Protein AF-A0A969HN97-F1 (afdb_monomer)

Nearest PDB structures (foldseek):
  2j9q-assembly1_B  TM=5.300E-01  e=1.156E-01  Homo sapiens
  5nnp-assembly2_E  TM=4.229E-01  e=1.213E-01  Thermochaetoides thermophila DSM 1495
  4hny-assembly2_C  TM=4.423E-01  e=6.388E-01  Saccharomyces cerevisiae S288C
  7x9s-assembly1_A  TM=3.848E-01  e=4.321E-01  Listeria monocytogenes
  5nnp-assembly1_A  TM=3.649E-01  e=7.043E-01  Thermochaetoides thermophila DSM 1495

Radius of gyration: 30.73 Å; Cα contacts (8 Å, |Δi|>4): 220; chains: 1; bounding box: 64×43×88 Å

Mean predicted aligned error: 12.56 Å

Solvent-accessible surface area (backbone atoms only — not comparable to full-atom values): 16551 Å² total; per-residue (Å²): 137,82,79,58,85,54,84,92,46,102,52,46,50,36,91,61,80,87,73,82,65,61,77,91,47,45,68,58,53,51,54,51,52,45,36,73,73,64,82,40,84,84,50,76,67,56,57,54,52,46,56,55,47,34,73,76,42,71,87,46,60,65,53,52,48,54,50,23,52,50,25,49,77,70,69,38,50,72,59,19,50,53,42,45,53,50,37,40,72,77,36,65,83,40,64,68,39,40,52,53,51,25,52,50,30,50,73,73,69,38,56,65,65,15,40,74,65,48,56,65,91,50,57,70,55,72,73,41,68,93,48,68,68,43,42,50,69,56,56,49,54,51,47,57,50,31,26,52,51,24,40,78,68,68,40,50,68,61,19,48,56,45,48,54,56,47,51,66,50,39,80,73,79,48,94,46,62,66,61,51,55,50,48,54,51,50,45,54,53,50,52,51,51,52,52,50,52,52,51,54,49,51,61,71,67,51,78,85,72,86,82,80,75,81,86,81,88,69,83,71,92,72,80,85,86,61,92,51,76,68,62,56,50,61,80,73,37,68,90,70,64,53,70,70,60,51,53,54,53,71,68,45,58,67,72,64,44,52,52,36,54,50,49,52,55,50,50,53,53,31,48,53,53,53,58,66,76,77,111

pLDDT: mean 86.07, std 12.32, range [36.22, 97.62]

Foldseek 3Di:
DPQDDPVVAPFGEDQDDPDDDDPVCPVLLVVLVCVLAVVDDDDPVNLVVLVVVCVVCVVPLVSLVSNLSSCVVVVVNVVSVVSLVVCCVNPVPPLVSLLVVLVVCVVVVVLVVSCVSPVLVDGPCVRVVVDRYDYLVSVLSSLLSSLSSCLSVVVLVVSVVSLVSNVVSCVPDGPCVVSSVVSVVSSVVSNVVVVVVVVVVVVVPDDDDPDPQPDDDDADDDDDDAPDPLLCQCVVQVPNRDPVSVVVLVPDDPVSSVVRVSSVVVVVVNVVVVVVVVD

Sequence (279 aa):
MQNKDYPQFPYKVTTEAIDPYPTTIQAHIQKYHEALHYDQPIKPAMIRDLEDLIKKYPDLPTLKNHLQMIYKKTGQFDKANATLQEIVIQHPDYMFGKLEWAANLMNEGQMEESREVIDFTREMNEVFPEREIFHISEVVTFTLNTIRYYVLNHDFDRAEQYLDRLRLLAYTHFPTSQHIVQLEKMLVIERLKHNMEQLSKSIKEMRKVEATFKIFHGLGEEPPQFQHPEIEVLYKYAFDIPHEEWLAIQAIPHESLLNDLSTVLADSQRRFALYKTKL

Structure (mmCIF, N/CA/C/O backbone):
data_AF-A0A969HN97-F1
#
_entry.id   AF-A0A969HN97-F1
#
loop_
_atom_site.group_PDB
_atom_site.id
_atom_site.type_symbol
_atom_site.label_atom_id
_atom_site.label_alt_id
_atom_site.label_comp_id
_atom_site.label_asym_id
_atom_site.label_entity_id
_atom_site.label_seq_id
_atom_site.pdbx_PDB_ins_code
_atom_site.Cartn_x
_atom_site.Cartn_y
_atom_site.Cartn_z
_atom_site.occupancy
_atom_site.B_iso_or_equiv
_atom_site.auth_seq_id
_atom_site.auth_comp_id
_atom_site.auth_asym_id
_atom_site.auth_atom_id
_atom_site.pdbx_PDB_model_num
ATOM 1 N N . MET A 1 1 ? -30.020 8.998 6.099 1.00 37.25 1 MET A N 1
ATOM 2 C CA . MET A 1 1 ? -29.450 7.981 5.202 1.00 37.25 1 MET A CA 1
ATOM 3 C C . MET A 1 1 ? -29.264 8.588 3.823 1.00 37.25 1 MET A C 1
ATOM 5 O O . MET A 1 1 ? -30.215 8.660 3.056 1.00 37.25 1 MET A O 1
ATOM 9 N N . GLN A 1 2 ? -28.070 9.097 3.527 1.00 36.22 2 GLN A N 1
ATOM 10 C CA . GLN A 1 2 ? -27.660 9.327 2.140 1.00 36.22 2 GLN A CA 1
ATOM 11 C C . GLN A 1 2 ? -26.699 8.197 1.792 1.00 36.22 2 GLN A C 1
ATOM 13 O O . GLN A 1 2 ? -25.501 8.301 2.032 1.00 36.22 2 GLN A O 1
ATOM 18 N N . ASN A 1 3 ? -27.252 7.100 1.279 1.00 45.16 3 ASN A N 1
ATOM 19 C CA . ASN A 1 3 ? -26.466 6.114 0.554 1.00 45.16 3 ASN A CA 1
ATOM 20 C C . ASN A 1 3 ? -25.988 6.847 -0.703 1.00 45.16 3 ASN A C 1
ATOM 22 O O . ASN A 1 3 ? -26.804 7.189 -1.559 1.00 45.16 3 ASN A O 1
ATOM 26 N N . LYS A 1 4 ? -24.718 7.243 -0.751 1.00 56.72 4 LYS A N 1
ATOM 27 C CA . LYS A 1 4 ? -24.165 7.795 -1.984 1.00 56.72 4 LYS A CA 1
ATOM 28 C C . LYS A 1 4 ? -23.821 6.612 -2.863 1.00 56.72 4 LYS A C 1
ATOM 30 O O . LYS A 1 4 ? -23.018 5.774 -2.469 1.00 56.72 4 LYS A O 1
ATOM 35 N N . ASP A 1 5 ? -24.445 6.538 -4.027 1.00 66.81 5 ASP A N 1
ATOM 36 C CA . ASP A 1 5 ? -24.080 5.531 -5.008 1.00 66.81 5 ASP A CA 1
ATOM 37 C C . ASP A 1 5 ? -22.665 5.860 -5.497 1.00 66.81 5 ASP A C 1
ATOM 39 O O . ASP A 1 5 ? -22.426 6.922 -6.074 1.00 66.81 5 ASP A O 1
ATOM 43 N N . TYR A 1 6 ? -21.715 4.971 -5.211 1.00 77.75 6 TYR A N 1
ATOM 44 C CA . TYR A 1 6 ? -20.374 4.993 -5.784 1.00 77.75 6 TYR A CA 1
ATOM 45 C C . TYR A 1 6 ? -20.335 3.968 -6.932 1.00 77.75 6 TYR A C 1
ATOM 47 O O . TYR A 1 6 ? -19.837 2.857 -6.736 1.00 77.75 6 TYR A O 1
ATOM 55 N N . PRO A 1 7 ? -20.893 4.289 -8.121 1.00 78.31 7 PRO A N 1
ATOM 56 C CA . PRO A 1 7 ? -21.112 3.328 -9.210 1.00 78.31 7 PRO A CA 1
ATOM 57 C C . PRO A 1 7 ? -19.821 2.732 -9.781 1.00 78.31 7 PRO A C 1
ATOM 59 O O . PRO A 1 7 ? -19.866 1.750 -10.514 1.00 78.31 7 PRO A O 1
ATOM 62 N N . GLN A 1 8 ? -18.670 3.325 -9.467 1.00 81.12 8 GLN A N 1
ATOM 63 C CA . GLN A 1 8 ? -17.357 2.836 -9.868 1.00 81.12 8 GLN A CA 1
ATOM 64 C C . GLN A 1 8 ? -16.882 1.604 -9.078 1.00 81.12 8 GLN A C 1
ATOM 66 O O . GLN A 1 8 ? -15.841 1.048 -9.422 1.00 81.12 8 GLN A O 1
ATOM 71 N N . PHE A 1 9 ? -17.595 1.196 -8.020 1.00 86.31 9 PHE A N 1
ATOM 72 C CA . PHE A 1 9 ? -17.297 -0.023 -7.268 1.00 86.31 9 PHE A CA 1
ATOM 73 C C . PHE A 1 9 ? -18.389 -1.076 -7.481 1.00 86.31 9 PHE A C 1
ATOM 75 O O . PHE A 1 9 ? -19.573 -0.739 -7.460 1.00 86.31 9 PHE A O 1
ATOM 82 N N . PRO A 1 10 ? -18.025 -2.364 -7.612 1.00 89.06 10 PRO A N 1
ATOM 83 C CA . PRO A 1 10 ? -18.989 -3.458 -7.739 1.00 89.06 10 PRO A CA 1
ATOM 84 C C . PRO A 1 10 ? -19.674 -3.834 -6.406 1.00 89.06 10 PRO A C 1
ATOM 86 O O . PRO A 1 10 ? -20.345 -4.858 -6.321 1.00 89.06 10 PRO A O 1
ATOM 89 N N . TYR A 1 11 ? -19.506 -3.025 -5.357 1.00 90.38 11 TYR A N 1
ATOM 90 C CA . TYR A 1 11 ? -20.022 -3.235 -4.004 1.00 90.38 11 TYR A CA 1
ATOM 91 C C . TYR A 1 11 ? -20.534 -1.924 -3.405 1.00 90.38 11 TYR A C 1
ATOM 93 O O . TYR A 1 11 ? -20.195 -0.831 -3.862 1.00 90.38 11 TYR A O 1
ATOM 101 N N . LYS A 1 12 ? -21.355 -2.021 -2.354 1.00 90.94 12 LYS A N 1
ATOM 102 C CA . LYS A 1 12 ? -21.930 -0.842 -1.699 1.00 90.94 12 LYS A CA 1
ATOM 103 C C . LYS A 1 12 ? -20.885 -0.182 -0.805 1.00 90.94 12 LYS A C 1
ATOM 105 O O . LYS A 1 12 ? -20.173 -0.857 -0.060 1.00 90.94 12 LYS A O 1
ATOM 110 N N . VAL A 1 13 ? -20.840 1.145 -0.835 1.00 88.88 13 VAL A N 1
ATOM 111 C CA . VAL A 1 13 ? -19.927 1.940 -0.008 1.00 88.88 13 VAL A CA 1
ATOM 112 C C . VAL A 1 13 ? -20.732 2.895 0.863 1.00 88.88 13 VAL A C 1
ATOM 114 O O . VAL A 1 13 ? -21.616 3.590 0.370 1.00 88.88 13 VAL A O 1
ATOM 117 N N . THR A 1 14 ? -20.425 2.934 2.158 1.00 86.50 14 THR A N 1
ATOM 118 C CA . THR A 1 14 ? -21.095 3.801 3.136 1.00 86.50 14 THR A CA 1
ATOM 119 C C . THR A 1 14 ? -20.109 4.726 3.844 1.00 86.50 14 THR A C 1
ATOM 121 O O . THR A 1 14 ? -18.946 4.384 4.051 1.00 86.50 14 THR A O 1
ATOM 124 N N . THR A 1 15 ? -20.576 5.908 4.240 1.00 82.38 15 THR A N 1
ATOM 125 C CA . THR A 1 15 ? -19.862 6.809 5.162 1.00 82.38 15 THR A CA 1
ATOM 126 C C . THR A 1 15 ? -20.402 6.716 6.592 1.00 82.38 15 THR A C 1
ATOM 128 O O . THR A 1 15 ? -19.926 7.419 7.479 1.00 82.38 15 THR A O 1
ATOM 131 N N . GLU A 1 16 ? -21.449 5.917 6.810 1.00 82.25 16 GLU A N 1
ATOM 132 C CA . GLU A 1 16 ? -22.015 5.646 8.131 1.00 82.25 16 GLU A CA 1
ATOM 133 C C . GLU A 1 16 ? -21.232 4.502 8.795 1.00 82.25 16 GLU A C 1
ATOM 135 O O . GLU A 1 16 ? -20.756 3.587 8.122 1.00 82.25 16 GLU A O 1
ATOM 140 N N . ALA A 1 17 ? -21.088 4.548 10.121 1.00 76.88 17 ALA A N 1
ATOM 141 C CA . ALA A 1 17 ? -20.405 3.490 10.859 1.00 76.88 17 ALA A CA 1
ATOM 142 C C . ALA A 1 17 ? -21.124 2.1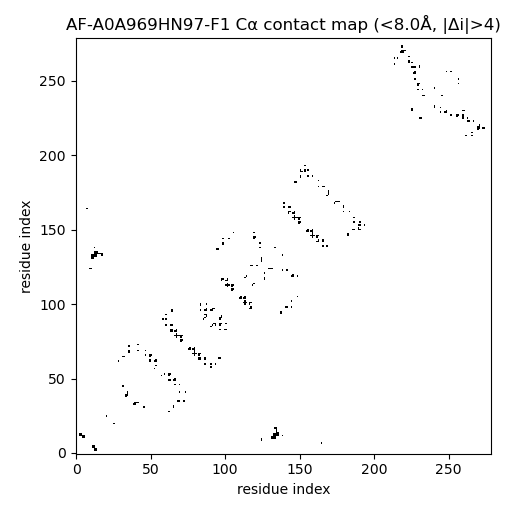44 10.657 1.00 76.88 17 ALA A C 1
ATOM 144 O O . ALA A 1 17 ? -22.325 2.048 10.902 1.00 76.88 17 ALA A O 1
ATOM 145 N N . ILE A 1 18 ? -20.381 1.124 10.218 1.00 75.06 18 ILE A N 1
ATOM 146 C CA . ILE A 1 18 ? -20.918 -0.225 9.980 1.00 75.06 18 ILE A CA 1
ATOM 147 C C . ILE A 1 18 ? -21.159 -0.949 11.309 1.00 75.06 18 ILE A C 1
ATOM 149 O O . ILE A 1 18 ? -22.226 -1.525 11.501 1.00 75.06 18 ILE A O 1
ATOM 153 N N . ASP A 1 19 ? -20.220 -0.827 12.252 1.00 71.19 19 ASP A N 1
ATOM 154 C CA . ASP A 1 19 ? -20.337 -1.407 13.588 1.00 71.19 19 ASP A CA 1
ATOM 155 C C . ASP A 1 19 ? -20.543 -0.302 14.637 1.00 71.19 19 ASP A C 1
ATOM 157 O O . ASP A 1 19 ? -19.642 0.518 14.865 1.00 71.19 19 ASP A O 1
ATOM 161 N N . PRO A 1 20 ? -21.715 -0.227 15.292 1.00 68.88 20 PRO A N 1
ATOM 162 C CA . PRO A 1 20 ? -21.944 0.755 16.337 1.00 68.88 20 PRO A CA 1
ATOM 163 C C . PRO A 1 20 ? -21.165 0.373 17.600 1.00 68.88 20 PRO A C 1
ATOM 165 O O . PRO A 1 20 ? -21.378 -0.677 18.206 1.00 68.88 20 PRO A O 1
ATOM 168 N N . TYR A 1 21 ? -20.277 1.262 18.039 1.00 76.56 21 TYR A N 1
ATOM 169 C CA . TYR A 1 21 ? -19.622 1.137 19.339 1.00 76.56 21 TYR A CA 1
ATOM 170 C C . TYR A 1 21 ? -20.639 1.208 20.484 1.00 76.56 21 TYR A C 1
ATOM 172 O O . TYR A 1 21 ? -21.672 1.876 20.349 1.00 76.56 21 TYR A O 1
ATOM 180 N N . PRO A 1 22 ? -20.319 0.639 21.664 1.00 83.19 22 PRO A N 1
ATOM 181 C CA . PRO A 1 22 ? -21.029 0.987 22.883 1.00 83.19 22 PRO A CA 1
ATOM 182 C C . PRO A 1 22 ? -21.119 2.510 23.018 1.00 83.19 22 PRO A C 1
ATOM 184 O O . PRO A 1 22 ? -20.111 3.214 22.921 1.00 83.19 22 PRO A O 1
ATOM 187 N N . THR A 1 23 ? -22.317 3.032 23.278 1.00 82.94 23 THR A N 1
ATOM 188 C CA . THR A 1 23 ? -22.560 4.484 23.374 1.00 82.94 23 THR A CA 1
ATOM 189 C C . THR A 1 23 ? -21.635 5.148 24.400 1.00 82.94 23 THR A C 1
ATOM 191 O O . THR A 1 23 ? -21.236 6.298 24.244 1.00 82.94 23 THR A O 1
ATOM 194 N N . THR A 1 24 ? -21.221 4.388 25.418 1.00 86.56 24 THR A N 1
ATOM 195 C CA . THR A 1 24 ? -20.285 4.804 26.468 1.00 86.56 24 THR A CA 1
ATOM 196 C C . THR A 1 24 ? -18.883 5.149 25.964 1.00 86.56 24 THR A C 1
ATOM 198 O O . THR A 1 24 ? -18.192 5.907 26.637 1.00 86.56 24 THR A O 1
ATOM 201 N N . ILE A 1 25 ? -18.452 4.630 24.808 1.00 89.12 25 ILE A N 1
ATOM 202 C CA . ILE A 1 25 ? -17.117 4.895 24.244 1.00 89.12 25 ILE A CA 1
ATOM 203 C C . ILE A 1 25 ? -17.154 5.715 22.952 1.00 89.12 25 ILE A C 1
ATOM 205 O O . ILE A 1 25 ? -16.103 6.098 22.448 1.00 89.12 25 ILE A O 1
ATOM 209 N N . GLN A 1 26 ? -18.335 6.038 22.424 1.00 86.12 26 GLN A N 1
ATOM 210 C CA . GLN A 1 26 ? -18.476 6.715 21.132 1.00 86.12 26 GLN A CA 1
ATOM 211 C C . GLN A 1 26 ? -17.752 8.072 21.087 1.00 86.12 26 GLN A C 1
ATOM 213 O O . GLN A 1 26 ? -17.060 8.376 20.118 1.00 86.12 26 GLN A O 1
ATOM 218 N N . ALA A 1 27 ? -17.829 8.853 22.171 1.00 88.06 27 ALA A N 1
ATOM 219 C CA . ALA A 1 27 ? -17.103 10.118 22.291 1.00 88.06 27 ALA A CA 1
ATOM 220 C C . ALA A 1 27 ? -15.573 9.929 22.326 1.00 88.06 27 ALA A C 1
ATOM 222 O O . ALA A 1 27 ? -14.837 10.752 21.780 1.00 88.06 27 ALA A O 1
ATOM 223 N N . HIS A 1 28 ? -15.086 8.837 22.930 1.00 89.75 28 HIS A N 1
ATOM 224 C CA . HIS A 1 28 ? -13.660 8.502 22.923 1.00 89.75 28 HIS A CA 1
ATOM 225 C C . HIS A 1 28 ? -13.191 8.155 21.507 1.00 89.75 28 HIS A C 1
ATOM 227 O O . HIS A 1 28 ? -12.189 8.702 21.053 1.00 89.75 28 HIS A O 1
ATOM 233 N N . ILE A 1 29 ? -13.949 7.324 20.782 1.00 88.44 29 ILE A N 1
ATOM 234 C CA . ILE A 1 29 ? -13.635 6.966 19.392 1.00 88.44 29 ILE A CA 1
ATOM 235 C C . ILE A 1 29 ? -13.572 8.209 18.504 1.00 88.44 29 ILE A C 1
ATOM 237 O O . ILE A 1 29 ? -12.590 8.392 17.786 1.00 88.44 29 ILE A O 1
ATOM 241 N N . GLN A 1 30 ? -14.569 9.092 18.601 1.00 85.19 30 GLN A N 1
ATOM 242 C CA . GLN A 1 30 ? -14.596 10.335 17.832 1.00 85.19 30 GLN A CA 1
ATOM 243 C C . GLN A 1 30 ? -13.349 11.189 18.100 1.00 85.19 30 GLN A C 1
ATOM 245 O O . GLN A 1 30 ? -12.680 11.630 17.168 1.00 85.19 30 GLN A O 1
ATOM 250 N N . LYS A 1 31 ? -12.971 11.346 19.372 1.00 89.25 31 LYS A N 1
ATOM 251 C CA . LYS A 1 31 ? -11.760 12.070 19.775 1.00 89.25 31 LYS A CA 1
ATOM 252 C C . LYS A 1 31 ? -10.481 11.458 19.186 1.00 89.25 31 LYS A C 1
ATOM 254 O O . LYS A 1 31 ? -9.576 12.195 18.796 1.00 89.25 31 LYS A O 1
ATOM 259 N N . TYR A 1 32 ? -10.360 10.129 19.140 1.00 90.06 32 TYR A N 1
ATOM 260 C CA . TYR A 1 32 ? -9.187 9.475 18.545 1.00 90.06 32 TYR A CA 1
ATOM 261 C C . TYR A 1 32 ? -9.154 9.644 17.029 1.00 90.06 32 TYR A C 1
ATOM 263 O O . TYR A 1 32 ? -8.097 9.948 16.478 1.00 90.06 32 TYR A O 1
ATOM 271 N N . HIS A 1 33 ? -10.306 9.504 16.374 1.00 84.00 33 HIS A N 1
ATOM 272 C CA . HIS A 1 33 ? -10.450 9.740 14.944 1.00 84.00 33 HIS A CA 1
ATOM 273 C C . HIS A 1 33 ? -10.020 11.166 14.580 1.00 84.00 33 HIS A C 1
ATOM 275 O O . HIS A 1 33 ? -9.175 11.365 13.706 1.00 84.00 33 HIS A O 1
ATOM 281 N N . GLU A 1 34 ? -10.505 12.163 15.320 1.00 84.56 34 GLU A N 1
ATOM 282 C CA . GLU A 1 34 ? -10.137 13.558 15.093 1.00 84.56 34 GLU A CA 1
ATOM 283 C C . GLU A 1 34 ? -8.634 13.798 15.247 1.00 84.56 34 GLU A C 1
ATOM 285 O O . GLU A 1 34 ? -8.018 14.487 14.431 1.00 84.56 34 GLU A O 1
ATOM 290 N N . ALA A 1 35 ? -8.013 13.186 16.254 1.00 87.00 35 ALA A N 1
ATOM 291 C CA . ALA A 1 35 ? -6.580 13.326 16.466 1.00 87.00 35 ALA A CA 1
ATOM 292 C C . ALA A 1 35 ? -5.726 12.673 15.375 1.00 87.00 35 ALA A C 1
ATOM 294 O O . ALA A 1 35 ? -4.646 13.169 15.035 1.00 87.00 35 ALA A O 1
ATOM 295 N N . LEU A 1 36 ? -6.204 11.575 14.797 1.00 84.94 36 LEU A N 1
ATOM 296 C CA . LEU A 1 36 ? -5.523 10.908 13.697 1.00 84.94 36 LEU A CA 1
ATOM 297 C C . LEU A 1 36 ? -5.640 11.710 12.395 1.00 84.94 36 LEU A C 1
ATOM 299 O O . LEU A 1 36 ? -4.624 11.862 11.712 1.00 84.94 36 LEU A O 1
ATOM 303 N N . HIS A 1 37 ? -6.805 12.300 12.109 1.00 77.19 37 HIS A N 1
ATOM 304 C CA . HIS A 1 37 ? -7.112 12.875 10.793 1.00 77.19 37 HIS A CA 1
ATOM 305 C C . HIS A 1 37 ? -7.055 14.411 10.685 1.00 77.19 37 HIS A C 1
ATOM 307 O O . HIS A 1 37 ? -6.864 14.907 9.579 1.00 77.19 37 HIS A O 1
ATOM 313 N N . TYR A 1 38 ? -7.151 15.176 11.781 1.00 77.69 38 TYR A N 1
ATOM 314 C CA . TYR A 1 38 ? -7.215 16.655 11.742 1.00 77.69 38 TYR A CA 1
ATOM 315 C C . TYR A 1 38 ? -6.005 17.362 12.364 1.00 77.69 38 TYR A C 1
ATOM 317 O O . TYR A 1 38 ? -6.152 18.404 13.004 1.00 77.69 38 TYR A O 1
ATOM 325 N N . ASP A 1 39 ? -4.816 16.773 12.203 1.00 73.25 39 ASP A N 1
ATOM 326 C CA . ASP A 1 39 ? -3.524 17.292 12.692 1.00 73.25 39 ASP A CA 1
ATOM 327 C C . ASP A 1 39 ? -3.546 17.817 14.142 1.00 73.25 39 ASP A C 1
ATOM 329 O O . ASP A 1 39 ? -2.848 18.758 14.517 1.00 73.25 39 ASP A O 1
ATOM 333 N N . GLN A 1 40 ? -4.382 17.211 14.991 1.00 81.31 40 GLN A N 1
ATOM 334 C CA . GLN A 1 40 ? -4.408 17.569 16.402 1.00 81.31 40 GLN A CA 1
ATOM 335 C C . GLN A 1 40 ? -3.206 16.942 17.113 1.00 81.31 40 GLN A C 1
ATOM 337 O O . GLN A 1 40 ? -2.818 15.806 16.807 1.00 81.31 40 GLN A O 1
ATOM 342 N N . PRO A 1 41 ? -2.644 17.629 18.120 1.00 85.25 41 PRO A N 1
ATOM 343 C CA . PRO A 1 41 ? -1.557 17.078 18.906 1.00 85.25 41 PRO A CA 1
ATOM 344 C C . PRO A 1 41 ? -2.026 15.834 19.666 1.00 85.25 41 PRO A C 1
ATOM 346 O O . PRO A 1 41 ? -2.971 15.882 20.460 1.00 85.25 41 PRO A O 1
ATOM 349 N N . ILE A 1 42 ? -1.317 14.722 19.469 1.00 90.00 42 ILE A N 1
ATOM 350 C CA . ILE A 1 42 ? -1.526 13.508 20.254 1.00 90.00 42 ILE A CA 1
ATOM 351 C C . ILE A 1 42 ? -1.006 13.754 21.669 1.00 90.00 42 ILE A C 1
ATOM 353 O O . ILE A 1 42 ? 0.180 13.998 21.892 1.00 90.00 42 ILE A O 1
ATOM 357 N N . LYS A 1 43 ? -1.906 13.662 22.649 1.00 88.81 43 LYS A N 1
ATOM 358 C CA . LYS A 1 43 ? -1.571 13.840 24.066 1.00 88.81 43 LYS A CA 1
ATOM 359 C C . LYS A 1 43 ? -1.222 12.488 24.698 1.00 88.81 43 LYS A C 1
ATOM 361 O O . LYS A 1 43 ? -1.956 11.530 24.465 1.00 88.81 43 LYS A O 1
ATOM 366 N N . PRO A 1 44 ? -0.222 12.397 25.596 1.00 89.62 44 PRO A N 1
ATOM 367 C CA . PRO A 1 44 ? 0.089 11.151 26.311 1.00 89.62 44 PRO A CA 1
ATOM 368 C C . PRO A 1 44 ? -1.108 10.545 27.059 1.00 89.62 44 PRO A C 1
ATOM 370 O O . PRO A 1 44 ? -1.230 9.329 27.168 1.00 89.62 44 PRO A O 1
ATOM 373 N N . ALA A 1 45 ? -2.031 11.387 27.535 1.00 91.56 45 ALA A N 1
ATOM 374 C CA . ALA A 1 45 ? -3.267 10.942 28.173 1.00 91.56 45 ALA A CA 1
ATOM 375 C C . ALA A 1 45 ? -4.178 10.127 27.236 1.00 91.56 45 ALA A C 1
ATOM 377 O O . ALA A 1 45 ? -4.920 9.286 27.720 1.00 91.56 45 ALA A O 1
ATOM 378 N N . MET A 1 46 ? -4.122 10.344 25.916 1.00 93.00 46 MET A N 1
ATOM 379 C CA . MET A 1 46 ? -4.905 9.560 24.951 1.00 93.00 46 MET A CA 1
ATOM 380 C C . MET A 1 46 ? -4.409 8.123 24.829 1.00 93.00 46 MET A C 1
ATOM 382 O O . MET A 1 46 ? -5.221 7.223 24.674 1.00 93.00 46 MET A O 1
ATOM 386 N N . ILE A 1 47 ? -3.092 7.916 24.916 1.00 93.81 47 ILE A N 1
ATOM 387 C CA . ILE A 1 47 ? -2.498 6.576 24.893 1.00 93.81 47 ILE A CA 1
ATOM 388 C C . ILE A 1 47 ? -2.982 5.789 26.116 1.00 93.81 47 ILE A C 1
ATOM 390 O O . ILE A 1 47 ? -3.501 4.693 25.959 1.00 93.81 47 ILE A O 1
ATOM 394 N N . ARG A 1 48 ? -2.913 6.394 27.312 1.00 94.12 48 ARG A N 1
ATOM 395 C CA . ARG A 1 48 ? -3.400 5.771 28.558 1.00 94.12 48 ARG A CA 1
ATOM 396 C C . ARG A 1 48 ? -4.897 5.450 28.503 1.00 94.12 48 ARG A C 1
ATOM 398 O O . ARG A 1 48 ? -5.309 4.365 28.884 1.00 94.12 48 ARG A O 1
ATOM 405 N N . ASP A 1 49 ? -5.692 6.390 27.997 1.00 95.06 49 ASP A N 1
ATOM 406 C CA . ASP A 1 49 ? -7.140 6.236 27.815 1.00 95.06 49 ASP A CA 1
ATOM 407 C C . ASP A 1 49 ? -7.469 5.065 26.866 1.00 95.06 49 ASP A C 1
ATOM 409 O O . ASP A 1 49 ? -8.304 4.223 27.189 1.00 95.06 49 ASP A O 1
ATOM 413 N N . LEU A 1 50 ? -6.749 4.936 25.744 1.00 95.19 50 LEU A N 1
ATOM 414 C CA . LEU A 1 50 ? -6.869 3.785 24.840 1.00 95.19 50 LEU A CA 1
ATOM 415 C C . LEU A 1 50 ? -6.447 2.470 25.496 1.00 95.19 50 LEU A C 1
ATOM 417 O O . LEU A 1 50 ? -7.157 1.479 25.361 1.00 95.19 50 LEU A O 1
ATOM 421 N N . GLU A 1 51 ? -5.321 2.449 26.209 1.00 95.44 51 GLU A N 1
ATOM 422 C CA . GLU A 1 51 ? -4.840 1.262 26.926 1.00 95.44 51 GLU A CA 1
ATOM 423 C C . GLU A 1 51 ? -5.873 0.772 27.957 1.00 95.44 51 GLU A C 1
ATOM 425 O O . GLU A 1 51 ? -6.121 -0.430 28.066 1.00 95.44 51 GLU A O 1
ATOM 430 N N . ASP A 1 52 ? -6.526 1.682 28.682 1.00 96.19 52 ASP A N 1
ATOM 431 C CA . ASP A 1 52 ? -7.572 1.334 29.647 1.00 96.19 52 ASP A CA 1
ATOM 432 C C . ASP A 1 52 ? -8.867 0.866 28.967 1.00 96.19 52 ASP A C 1
ATOM 434 O O . ASP A 1 52 ? -9.494 -0.098 29.422 1.00 96.19 52 ASP A O 1
ATOM 438 N N . LEU A 1 53 ? -9.248 1.475 27.839 1.00 95.62 53 LEU A N 1
ATOM 439 C CA . LEU A 1 53 ? -10.378 1.002 27.039 1.00 95.62 53 LEU A CA 1
ATOM 440 C C . LEU A 1 53 ? -10.121 -0.380 26.431 1.00 95.62 53 LEU A C 1
ATOM 442 O O . LEU A 1 53 ? -11.034 -1.198 26.430 1.00 95.62 53 LEU A O 1
ATOM 446 N N . ILE A 1 54 ? -8.904 -0.676 25.968 1.00 95.62 54 ILE A N 1
ATOM 447 C CA . ILE A 1 54 ? -8.537 -1.997 25.431 1.00 95.62 54 ILE A CA 1
ATOM 448 C C . ILE A 1 54 ? -8.649 -3.072 26.515 1.00 95.62 54 ILE A C 1
ATOM 450 O O . ILE A 1 54 ? -9.156 -4.154 26.239 1.00 95.62 54 ILE A O 1
ATOM 454 N N . LYS A 1 55 ? -8.257 -2.780 27.763 1.00 96.06 55 LYS A N 1
ATOM 455 C CA . LYS A 1 55 ? -8.465 -3.717 28.885 1.00 96.06 55 LYS A CA 1
ATOM 456 C C . LYS A 1 55 ? -9.948 -3.993 29.137 1.00 96.06 55 LYS A C 1
ATOM 458 O O . LYS A 1 55 ? -10.307 -5.105 29.508 1.00 96.06 55 LYS A O 1
ATOM 463 N N . LYS A 1 56 ? -10.804 -2.980 28.971 1.00 95.62 56 LYS A N 1
ATOM 464 C CA . LYS A 1 56 ? -12.252 -3.089 29.202 1.00 95.62 56 LYS A CA 1
ATOM 465 C C . LYS A 1 56 ? -13.001 -3.732 28.030 1.00 95.62 56 LYS A C 1
ATOM 467 O O . LYS A 1 56 ? -14.015 -4.386 28.252 1.00 95.62 56 LYS A O 1
ATOM 472 N N . TYR A 1 57 ? -12.513 -3.537 26.810 1.00 93.56 57 TYR A N 1
ATOM 473 C CA . TYR A 1 57 ? -13.118 -4.012 25.568 1.00 93.56 57 TYR A CA 1
ATOM 474 C C . TYR A 1 57 ? -12.058 -4.683 24.669 1.00 93.56 57 TYR A C 1
ATOM 476 O O . TYR A 1 57 ? -11.755 -4.174 23.585 1.00 93.56 57 TYR A O 1
ATOM 484 N N . PRO A 1 58 ? -11.467 -5.815 25.100 1.00 92.94 58 PRO A N 1
ATOM 485 C CA . PRO A 1 58 ? -10.353 -6.459 24.389 1.00 92.94 58 PRO A CA 1
ATOM 486 C C . PRO A 1 58 ? -10.740 -6.984 22.999 1.00 92.94 58 PRO A C 1
ATOM 488 O O . PRO A 1 58 ? -9.883 -7.076 22.107 1.00 92.94 58 PRO A O 1
ATOM 491 N N . ASP A 1 59 ? -12.033 -7.261 22.819 1.00 91.44 59 ASP A N 1
ATOM 492 C CA . ASP A 1 59 ? -12.621 -7.813 21.601 1.00 91.44 59 ASP A CA 1
ATOM 493 C C . ASP A 1 59 ? -12.929 -6.748 20.537 1.00 91.44 59 ASP A C 1
ATOM 495 O O . ASP A 1 59 ? -13.383 -7.082 19.450 1.00 91.44 59 ASP A O 1
ATOM 499 N N . LEU A 1 60 ? -12.680 -5.462 20.821 1.00 91.62 60 LEU A N 1
ATOM 500 C CA . LEU A 1 60 ? -12.835 -4.381 19.847 1.00 91.62 60 LEU A CA 1
ATOM 501 C C . LEU A 1 60 ? -11.492 -4.096 19.149 1.00 91.62 60 LEU A C 1
ATOM 503 O O . LEU A 1 60 ? -10.699 -3.292 19.659 1.00 91.62 60 LEU A O 1
ATOM 507 N N . PRO A 1 61 ? -11.213 -4.692 17.969 1.00 92.69 61 PRO A N 1
ATOM 508 C CA . PRO A 1 61 ? -9.947 -4.490 17.263 1.00 92.69 61 PRO A CA 1
ATOM 509 C C . PRO A 1 61 ? -9.694 -3.026 16.911 1.00 92.69 61 PRO A C 1
ATOM 511 O O . PRO A 1 61 ? -8.543 -2.587 16.885 1.00 92.69 61 PRO A O 1
ATOM 514 N N . THR A 1 62 ? -10.748 -2.233 16.703 1.00 90.94 62 THR A N 1
ATOM 515 C CA . THR A 1 62 ? -10.599 -0.827 16.337 1.00 90.94 62 THR A CA 1
ATOM 516 C C . THR A 1 62 ? -9.894 -0.017 17.420 1.00 90.94 62 THR A C 1
ATOM 518 O O . THR A 1 62 ? -9.150 0.897 17.083 1.00 90.94 62 THR A O 1
ATOM 521 N N . LEU A 1 63 ? -10.045 -0.344 18.710 1.00 94.19 63 LEU A N 1
ATOM 522 C CA . LEU A 1 63 ? -9.302 0.343 19.776 1.00 94.19 63 LEU A CA 1
ATOM 523 C C . LEU A 1 63 ? -7.792 0.094 19.654 1.00 94.19 63 LEU A C 1
ATOM 525 O O . LEU A 1 63 ? -7.003 1.039 19.703 1.00 94.19 63 LEU A O 1
ATOM 529 N N . LYS A 1 64 ? -7.395 -1.161 19.411 1.00 95.62 64 LYS A N 1
ATOM 530 C CA . LYS A 1 64 ? -5.992 -1.529 19.162 1.00 95.62 64 LYS A CA 1
ATOM 531 C C . LYS A 1 64 ? -5.467 -0.865 17.890 1.00 95.62 64 LYS A C 1
ATOM 533 O O . LYS A 1 64 ? -4.352 -0.359 17.886 1.00 95.62 64 LYS A O 1
ATOM 538 N N . ASN A 1 65 ? -6.290 -0.781 16.845 1.00 94.44 65 ASN A N 1
ATOM 539 C CA . ASN A 1 65 ? -5.949 -0.076 15.610 1.00 94.44 65 ASN A CA 1
ATOM 540 C C . ASN A 1 65 ? -5.683 1.420 15.847 1.00 94.44 65 ASN A C 1
ATOM 542 O O . ASN A 1 65 ? -4.668 1.943 15.401 1.00 94.44 65 ASN A O 1
ATOM 546 N N . HIS A 1 66 ? -6.541 2.112 16.607 1.00 94.12 66 HIS A N 1
ATOM 547 C CA . HIS A 1 66 ? -6.303 3.516 16.964 1.00 94.12 66 HIS A CA 1
ATOM 548 C C . HIS A 1 66 ? -5.006 3.682 17.767 1.00 94.12 66 HIS A C 1
ATOM 550 O O . HIS A 1 66 ? -4.245 4.615 17.507 1.00 94.12 66 HIS A O 1
ATOM 556 N N . LEU A 1 67 ? -4.729 2.772 18.709 1.00 96.44 67 LEU A N 1
ATOM 557 C CA . LEU A 1 67 ? -3.487 2.780 19.484 1.00 96.44 67 LEU A CA 1
ATOM 558 C C . LEU A 1 67 ? -2.256 2.590 18.583 1.00 96.44 67 LEU A C 1
ATOM 560 O O . LEU A 1 67 ? -1.310 3.373 18.670 1.00 96.44 67 LEU A O 1
ATOM 564 N N . GLN A 1 68 ? -2.302 1.619 17.670 1.00 96.62 68 GLN A N 1
ATOM 565 C CA . GLN A 1 68 ? -1.253 1.365 16.683 1.00 96.62 68 GLN A CA 1
ATOM 566 C C . GLN A 1 68 ? -0.988 2.596 15.803 1.00 96.62 68 GLN A C 1
ATOM 568 O O . GLN A 1 68 ? 0.163 3.018 15.658 1.00 96.62 68 GLN A O 1
ATOM 573 N N . MET A 1 69 ? -2.040 3.236 15.284 1.00 92.81 69 MET A N 1
ATOM 574 C CA . MET A 1 69 ? -1.914 4.437 14.453 1.00 92.81 69 MET A CA 1
ATOM 575 C C . MET A 1 69 ? -1.341 5.624 15.238 1.00 92.81 69 MET A C 1
ATOM 577 O O . MET A 1 69 ? -0.514 6.376 14.718 1.00 92.81 69 MET A O 1
ATOM 581 N N . ILE A 1 70 ? -1.736 5.784 16.503 1.00 94.19 70 ILE A N 1
ATOM 582 C CA . ILE A 1 70 ? -1.183 6.805 17.398 1.00 94.19 70 ILE A CA 1
ATOM 583 C C . ILE A 1 70 ? 0.305 6.557 17.662 1.00 94.19 70 ILE A C 1
ATOM 585 O O . ILE A 1 70 ? 1.099 7.503 17.613 1.00 94.19 70 ILE A O 1
ATOM 589 N N . TYR A 1 71 ? 0.715 5.308 17.895 1.00 95.38 71 TYR A N 1
ATOM 590 C CA . TYR A 1 71 ? 2.129 4.969 18.028 1.00 95.38 71 TYR A CA 1
ATOM 591 C C . TYR A 1 71 ? 2.911 5.297 16.750 1.00 95.38 71 TYR A C 1
ATOM 593 O O . TYR A 1 71 ? 3.944 5.958 16.851 1.00 95.38 71 TYR A O 1
ATOM 601 N N . LYS A 1 72 ? 2.390 4.977 15.554 1.00 92.00 72 LYS A N 1
ATOM 602 C CA . LYS A 1 72 ? 3.011 5.379 14.272 1.00 92.00 72 LYS A CA 1
ATOM 603 C C . LYS A 1 72 ? 3.160 6.898 14.162 1.00 92.00 72 LYS A C 1
ATOM 605 O O . LYS A 1 72 ? 4.255 7.390 13.903 1.00 92.00 72 LYS A O 1
ATOM 610 N N . LYS A 1 73 ? 2.086 7.656 14.412 1.00 89.81 73 LYS A N 1
ATOM 611 C CA . LYS A 1 73 ? 2.078 9.127 14.292 1.00 89.81 73 LYS A CA 1
ATOM 612 C C . LYS A 1 73 ? 2.990 9.821 15.314 1.00 89.81 73 LYS A C 1
ATOM 614 O O . LYS A 1 73 ? 3.440 10.935 15.074 1.00 89.81 73 LYS A O 1
ATOM 619 N N . THR A 1 74 ? 3.296 9.157 16.429 1.00 91.81 74 THR A N 1
ATOM 620 C CA . THR A 1 74 ? 4.237 9.640 17.456 1.00 91.81 74 THR A CA 1
ATOM 621 C C . THR A 1 74 ? 5.644 9.041 17.341 1.00 91.81 74 THR A C 1
ATOM 623 O O . THR A 1 74 ? 6.463 9.255 18.232 1.00 91.81 74 THR A O 1
ATOM 626 N N . GLY A 1 75 ? 5.944 8.301 16.266 1.00 92.62 75 GLY A N 1
ATOM 627 C CA . GLY A 1 75 ? 7.269 7.725 16.006 1.00 92.62 75 GLY A CA 1
ATOM 628 C C . GLY A 1 75 ? 7.637 6.516 16.874 1.00 92.62 75 GLY A C 1
ATOM 629 O O . GLY A 1 75 ? 8.786 6.086 16.874 1.00 92.62 75 GLY A O 1
ATOM 630 N N . GLN A 1 76 ? 6.686 5.942 17.612 1.00 95.75 76 GLN A N 1
ATOM 631 C CA . GLN A 1 76 ? 6.882 4.760 18.457 1.00 95.75 76 GLN A CA 1
ATOM 632 C C . GLN A 1 76 ? 6.696 3.469 17.639 1.00 95.75 76 GLN A C 1
ATOM 634 O O . GLN A 1 76 ? 5.802 2.669 17.920 1.00 95.75 76 GLN A O 1
ATOM 639 N N . PHE A 1 77 ? 7.513 3.278 16.601 1.00 94.88 77 PHE A N 1
ATOM 640 C CA . PHE A 1 77 ? 7.325 2.206 15.613 1.00 94.88 77 PHE A CA 1
ATOM 641 C C . PHE A 1 77 ? 7.381 0.791 16.206 1.00 94.88 77 PHE A C 1
ATOM 643 O O . PHE A 1 77 ? 6.547 -0.034 15.844 1.00 94.88 77 PHE A O 1
ATOM 650 N N . ASP A 1 78 ? 8.262 0.529 17.175 1.00 96.50 78 ASP A N 1
ATOM 651 C CA . ASP A 1 78 ? 8.345 -0.788 17.830 1.00 96.50 78 ASP A CA 1
ATOM 652 C C . ASP A 1 78 ? 7.029 -1.164 18.519 1.00 96.50 78 ASP A C 1
ATOM 654 O O . ASP A 1 78 ? 6.530 -2.280 18.378 1.00 96.50 78 ASP A O 1
ATOM 658 N N . LYS A 1 79 ? 6.415 -0.199 19.217 1.00 97.06 79 LYS A N 1
ATOM 659 C CA . LYS A 1 79 ? 5.113 -0.404 19.861 1.00 97.06 79 LYS A CA 1
ATOM 660 C C . LYS A 1 79 ? 4.006 -0.577 18.835 1.00 97.06 79 LYS A C 1
ATOM 662 O O . LYS A 1 79 ? 3.162 -1.445 19.008 1.00 97.06 79 LYS A O 1
ATOM 667 N N . ALA A 1 80 ? 4.019 0.216 17.764 1.00 96.88 80 ALA A N 1
ATOM 668 C CA . ALA A 1 80 ? 3.052 0.066 16.684 1.00 96.88 80 ALA A CA 1
ATOM 669 C C . ALA A 1 80 ? 3.110 -1.337 16.058 1.00 96.88 80 ALA A C 1
ATOM 671 O O . ALA A 1 80 ? 2.064 -1.942 15.831 1.00 96.88 80 ALA A O 1
ATOM 672 N N . ASN A 1 81 ? 4.313 -1.866 15.826 1.00 95.88 81 ASN A N 1
ATOM 673 C CA . ASN A 1 81 ? 4.508 -3.205 15.279 1.00 95.88 81 ASN A CA 1
ATOM 674 C C . ASN A 1 81 ? 4.055 -4.294 16.257 1.00 95.88 81 ASN A C 1
ATOM 676 O O . ASN A 1 81 ? 3.340 -5.204 15.846 1.00 95.88 81 ASN A O 1
ATOM 680 N N . ALA A 1 82 ? 4.382 -4.172 17.547 1.00 96.88 82 ALA A N 1
ATOM 681 C CA . ALA A 1 82 ? 3.888 -5.096 18.568 1.00 96.88 82 ALA A CA 1
ATOM 682 C C . ALA A 1 82 ? 2.349 -5.093 18.642 1.00 96.88 82 ALA A C 1
ATOM 684 O O . ALA A 1 82 ? 1.720 -6.148 18.627 1.00 96.88 82 ALA A O 1
ATOM 685 N N . THR A 1 83 ? 1.721 -3.912 18.626 1.00 97.62 83 THR A N 1
ATOM 686 C CA . THR A 1 83 ? 0.255 -3.800 18.602 1.00 97.62 83 THR A CA 1
ATOM 687 C C . THR A 1 83 ? -0.343 -4.392 17.323 1.00 97.62 83 THR A C 1
ATOM 689 O O . THR A 1 83 ? -1.382 -5.041 17.388 1.00 97.62 83 THR A O 1
ATOM 692 N N . LEU A 1 84 ? 0.296 -4.218 16.161 1.00 97.38 84 LEU A N 1
ATOM 693 C CA . LEU A 1 84 ? -0.158 -4.846 14.917 1.00 97.38 84 LEU A CA 1
ATOM 694 C C . LEU A 1 84 ? -0.100 -6.377 15.000 1.00 97.38 84 LEU A C 1
ATOM 696 O O . LEU A 1 84 ? -1.060 -7.036 14.610 1.00 97.38 84 LEU A O 1
ATOM 700 N N . GLN A 1 85 ? 0.978 -6.940 15.548 1.00 96.44 85 GLN A N 1
ATOM 701 C CA . GLN A 1 85 ? 1.087 -8.384 15.768 1.00 96.44 85 GLN A CA 1
ATOM 702 C C . GLN A 1 85 ? -0.037 -8.893 16.679 1.00 96.44 85 GLN A C 1
ATOM 704 O O . GLN A 1 85 ? -0.682 -9.890 16.363 1.00 96.44 85 GLN A O 1
ATOM 709 N N . GLU A 1 86 ? -0.342 -8.177 17.764 1.00 96.69 86 GLU A N 1
ATOM 710 C CA . GLU A 1 86 ? -1.479 -8.510 18.628 1.00 96.69 86 GLU A CA 1
ATOM 711 C C . GLU A 1 86 ? -2.821 -8.455 17.887 1.00 96.69 86 GLU A C 1
ATOM 713 O O . GLU A 1 86 ? -3.665 -9.325 18.100 1.00 96.69 86 GLU A O 1
ATOM 718 N N . ILE A 1 87 ? -3.028 -7.457 17.019 1.00 96.88 87 ILE A N 1
ATOM 719 C CA . ILE A 1 87 ? -4.238 -7.348 16.193 1.00 96.88 87 ILE A CA 1
ATOM 720 C C . ILE A 1 87 ? -4.359 -8.563 15.276 1.00 96.88 87 ILE A C 1
ATOM 722 O O . ILE A 1 87 ? -5.402 -9.199 15.277 1.00 96.88 87 ILE A O 1
ATOM 726 N N . VAL A 1 88 ? -3.310 -8.914 14.532 1.00 95.81 88 VAL A N 1
ATOM 727 C CA . VAL A 1 88 ? -3.354 -10.030 13.571 1.00 95.81 88 VAL A CA 1
ATOM 728 C C . VAL A 1 88 ? -3.571 -11.373 14.275 1.00 95.81 88 VAL A C 1
ATOM 730 O O . VAL A 1 88 ? -4.304 -12.215 13.768 1.00 95.81 88 VAL A O 1
ATOM 733 N N . ILE A 1 89 ? -2.982 -11.568 15.460 1.00 95.38 89 ILE A N 1
ATOM 734 C CA . ILE A 1 89 ? -3.134 -12.808 16.238 1.00 95.38 89 ILE A CA 1
ATOM 735 C C . ILE A 1 89 ? -4.536 -12.923 16.844 1.00 95.38 89 ILE A C 1
ATOM 737 O O . ILE A 1 89 ? -5.144 -13.989 16.800 1.00 95.38 89 ILE A O 1
ATOM 741 N N . GLN A 1 90 ? -5.035 -11.852 17.464 1.00 95.94 90 GLN A N 1
ATOM 742 C CA . GLN A 1 90 ? -6.277 -11.908 18.244 1.00 95.94 90 GLN A CA 1
ATOM 743 C C . GLN A 1 90 ? -7.519 -11.641 17.392 1.00 95.94 90 GLN A C 1
ATOM 745 O O . GLN A 1 90 ? -8.608 -12.079 17.746 1.00 95.94 90 GLN A O 1
ATOM 750 N N . HIS A 1 91 ? -7.349 -10.925 16.281 1.00 94.06 91 HIS A N 1
ATOM 751 C CA . HIS A 1 91 ? -8.409 -10.467 15.388 1.00 94.06 91 HIS A CA 1
ATOM 752 C C . HIS A 1 91 ? -8.047 -10.776 13.931 1.00 94.06 91 HIS A C 1
ATOM 754 O O . HIS A 1 91 ? -7.923 -9.850 13.124 1.00 94.06 91 HIS A O 1
ATOM 760 N N . PRO A 1 92 ? -7.859 -12.061 13.573 1.00 92.19 92 PRO A N 1
ATOM 761 C CA . PRO A 1 92 ? -7.328 -12.446 12.270 1.00 92.19 92 PRO A CA 1
ATOM 762 C C . PRO A 1 92 ? -8.190 -11.955 11.108 1.00 92.19 92 PRO A C 1
ATOM 764 O O . PRO A 1 92 ? -7.635 -11.657 10.062 1.00 92.19 92 PRO A O 1
ATOM 767 N N . ASP A 1 93 ? -9.504 -11.792 11.290 1.00 89.31 93 ASP A N 1
ATOM 768 C CA . ASP A 1 93 ? -10.434 -11.317 10.253 1.00 89.31 93 ASP A CA 1
ATOM 769 C C . ASP A 1 93 ? -10.615 -9.796 10.212 1.00 89.31 93 ASP A C 1
ATOM 771 O O . ASP A 1 93 ? -11.303 -9.267 9.337 1.00 89.31 93 ASP A O 1
ATOM 775 N N . TYR A 1 94 ? -9.967 -9.058 11.115 1.00 91.62 94 TYR A N 1
ATOM 776 C CA . TYR A 1 94 ? -10.061 -7.606 11.123 1.00 91.62 94 TYR A CA 1
ATOM 777 C C . TYR A 1 94 ? -9.309 -6.998 9.936 1.00 91.62 94 TYR A C 1
ATOM 779 O O . TYR A 1 94 ? -8.077 -7.012 9.854 1.00 91.62 94 TYR A O 1
ATOM 787 N N . MET A 1 95 ? -10.076 -6.406 9.024 1.00 91.62 95 MET A N 1
ATOM 788 C CA . MET A 1 95 ? -9.608 -5.980 7.708 1.00 91.62 95 MET A CA 1
ATOM 789 C C . MET A 1 95 ? -8.420 -5.005 7.749 1.00 91.62 95 MET A C 1
ATOM 791 O O . MET A 1 95 ? -7.455 -5.181 7.009 1.00 91.62 95 MET A O 1
ATOM 795 N N . PHE A 1 96 ? -8.446 -3.999 8.632 1.00 92.56 96 PHE A N 1
ATOM 796 C CA . PHE A 1 96 ? -7.323 -3.060 8.763 1.00 92.56 96 PHE A CA 1
ATOM 797 C C . PHE A 1 9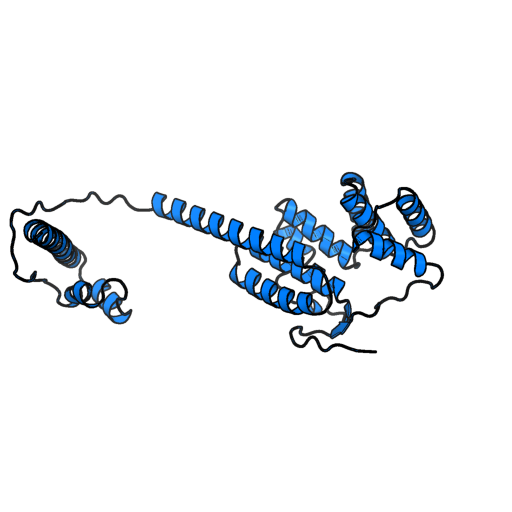6 ? -6.057 -3.735 9.304 1.00 92.56 96 PHE A C 1
ATOM 799 O O . PHE A 1 96 ? -4.960 -3.354 8.907 1.00 92.56 96 PHE A O 1
ATOM 806 N N . GLY A 1 97 ? -6.199 -4.760 10.151 1.00 94.88 97 GLY A N 1
ATOM 807 C CA . GLY A 1 97 ? -5.077 -5.576 10.615 1.00 94.88 97 GLY A CA 1
ATOM 808 C C . GLY A 1 97 ? -4.410 -6.322 9.462 1.00 94.88 97 GLY A C 1
ATOM 809 O O . GLY A 1 97 ? -3.198 -6.212 9.289 1.00 94.88 97 GLY A O 1
ATOM 810 N N . LYS A 1 98 ? -5.205 -7.002 8.619 1.00 94.81 98 LYS A N 1
ATOM 811 C CA . LYS A 1 98 ? -4.702 -7.673 7.407 1.00 94.81 98 LYS A CA 1
ATOM 812 C C . LYS A 1 98 ? -4.037 -6.684 6.441 1.00 94.81 98 LYS A C 1
ATOM 814 O O . LYS A 1 98 ? -2.942 -6.953 5.959 1.00 94.81 98 LYS A O 1
ATOM 819 N N . LEU A 1 99 ? -4.662 -5.528 6.193 1.00 95.12 99 LEU A N 1
ATOM 820 C CA . LEU A 1 99 ? -4.123 -4.495 5.296 1.00 95.12 99 LEU A CA 1
ATOM 821 C C . LEU A 1 99 ? -2.781 -3.943 5.778 1.00 95.12 99 LEU A C 1
ATOM 823 O O . LEU A 1 99 ? -1.847 -3.851 4.987 1.00 95.12 99 LEU A O 1
ATOM 827 N N . GLU A 1 100 ? -2.667 -3.586 7.057 1.00 95.00 100 GLU A N 1
ATOM 828 C CA . GLU A 1 100 ? -1.409 -3.081 7.618 1.00 95.00 100 GLU A CA 1
ATOM 829 C C . GLU A 1 100 ? -0.324 -4.165 7.657 1.00 95.00 100 GLU A C 1
ATOM 831 O O . GLU A 1 100 ? 0.837 -3.876 7.372 1.00 95.00 100 GLU A O 1
ATOM 836 N N . TRP A 1 101 ? -0.687 -5.419 7.939 1.00 96.44 101 TRP A N 1
ATOM 837 C CA . TRP A 1 101 ? 0.253 -6.538 7.885 1.00 96.44 101 TRP A CA 1
ATOM 838 C C . TRP A 1 101 ? 0.793 -6.762 6.469 1.00 96.44 101 TRP A C 1
ATOM 840 O O . TRP A 1 101 ? 2.006 -6.754 6.261 1.00 96.44 101 TRP A O 1
ATOM 850 N N . ALA A 1 102 ? -0.093 -6.841 5.476 1.00 96.31 102 ALA A N 1
ATOM 851 C CA . ALA A 1 102 ? 0.291 -6.952 4.073 1.00 96.31 102 ALA A CA 1
ATOM 852 C C . ALA A 1 102 ? 1.154 -5.760 3.615 1.00 96.31 102 ALA A C 1
ATOM 854 O O . ALA A 1 102 ? 2.120 -5.940 2.871 1.0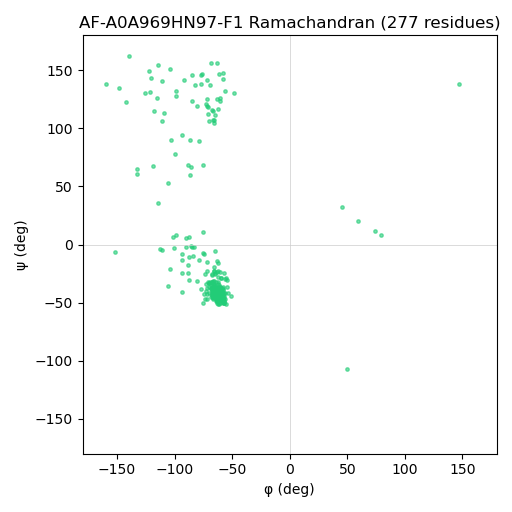0 96.31 102 ALA A O 1
ATOM 855 N N . ALA A 1 103 ? 0.855 -4.547 4.091 1.00 93.62 103 ALA A N 1
ATOM 856 C CA . ALA A 1 103 ? 1.634 -3.348 3.795 1.00 93.62 103 ALA A CA 1
ATOM 857 C C . ALA A 1 103 ? 3.059 -3.385 4.368 1.00 93.62 103 ALA A C 1
ATOM 859 O O . ALA A 1 103 ? 3.981 -2.877 3.718 1.00 93.62 103 ALA A O 1
ATOM 860 N N . ASN A 1 104 ? 3.240 -3.967 5.558 1.00 94.25 104 ASN A N 1
ATOM 861 C CA . ASN A 1 104 ? 4.555 -4.190 6.158 1.00 94.25 104 ASN A CA 1
ATOM 862 C C . ASN A 1 104 ? 5.363 -5.214 5.356 1.00 94.25 104 ASN A C 1
ATOM 864 O O . ASN A 1 104 ? 6.497 -4.915 4.996 1.00 94.25 104 ASN A O 1
ATOM 868 N N . LEU A 1 105 ? 4.754 -6.331 4.955 1.00 95.94 105 LEU A N 1
ATOM 869 C CA . LEU A 1 105 ? 5.406 -7.324 4.091 1.00 95.94 105 LEU A CA 1
ATOM 870 C C . LEU A 1 105 ? 5.874 -6.698 2.762 1.00 95.94 105 LEU A C 1
ATOM 872 O O . LEU A 1 105 ? 7.019 -6.879 2.351 1.00 95.94 105 LEU A O 1
ATOM 876 N N . MET A 1 106 ? 5.053 -5.836 2.145 1.00 95.38 106 MET A N 1
ATOM 877 C CA . MET A 1 106 ? 5.469 -5.065 0.961 1.00 95.38 106 MET A CA 1
ATOM 878 C C . MET A 1 106 ? 6.646 -4.110 1.234 1.00 95.38 106 MET A C 1
ATOM 880 O O . MET A 1 106 ? 7.457 -3.876 0.341 1.00 95.38 106 MET A O 1
ATOM 884 N N . ASN A 1 107 ? 6.750 -3.513 2.432 1.00 91.94 107 ASN A N 1
ATOM 885 C CA . ASN A 1 107 ? 7.901 -2.666 2.802 1.00 91.94 107 ASN A CA 1
ATOM 886 C C . ASN A 1 107 ? 9.192 -3.483 2.926 1.00 91.94 107 ASN A C 1
ATOM 888 O O . ASN A 1 107 ? 10.269 -2.966 2.640 1.00 91.94 107 ASN A O 1
ATOM 892 N N . GLU A 1 108 ? 9.073 -4.736 3.353 1.00 94.12 108 GLU A N 1
ATOM 893 C CA . GLU A 1 108 ? 10.186 -5.664 3.566 1.00 94.12 108 GLU A CA 1
ATOM 894 C C . GLU A 1 108 ? 10.583 -6.417 2.282 1.00 94.12 108 GLU A C 1
ATOM 896 O O . GLU A 1 108 ? 11.542 -7.186 2.284 1.00 94.12 108 GLU A O 1
ATOM 901 N N . GLY A 1 109 ? 9.886 -6.172 1.165 1.00 94.44 109 GLY A N 1
ATOM 902 C CA . GLY A 1 109 ? 10.118 -6.843 -0.119 1.00 94.44 109 GLY A CA 1
ATOM 903 C C . GLY A 1 109 ? 9.508 -8.248 -0.212 1.00 94.44 109 GLY A C 1
ATOM 904 O O . GLY A 1 109 ? 9.735 -8.948 -1.196 1.00 94.44 109 GLY A O 1
ATOM 905 N N . GLN A 1 110 ? 8.712 -8.647 0.780 1.00 96.56 110 GLN A N 1
ATOM 906 C CA . GLN A 1 110 ? 8.021 -9.935 0.880 1.00 96.56 110 GLN A CA 1
ATOM 907 C C . GLN A 1 110 ? 6.682 -9.883 0.131 1.00 96.56 110 GLN A C 1
ATOM 909 O O . GLN A 1 110 ? 5.595 -9.849 0.713 1.00 96.56 110 GLN A O 1
ATOM 914 N N . MET A 1 111 ? 6.764 -9.756 -1.196 1.00 95.19 111 MET A N 1
ATOM 915 C CA . MET A 1 111 ? 5.590 -9.528 -2.048 1.00 95.19 111 MET A CA 1
ATOM 916 C C . MET A 1 111 ? 4.661 -10.742 -2.136 1.00 95.19 111 MET A C 1
ATOM 918 O O . MET A 1 111 ? 3.448 -10.557 -2.254 1.00 95.19 111 MET A O 1
ATOM 922 N N . GLU A 1 112 ? 5.207 -11.958 -2.071 1.00 95.00 112 GLU A N 1
ATOM 923 C CA . GLU A 1 112 ? 4.407 -13.184 -2.149 1.00 95.00 112 GLU A CA 1
ATOM 924 C C . GLU A 1 112 ? 3.639 -13.406 -0.845 1.00 95.00 112 GLU A C 1
ATOM 926 O O . GLU A 1 112 ? 2.423 -13.563 -0.859 1.00 95.00 112 GLU A O 1
ATOM 931 N N . GLU A 1 113 ? 4.311 -13.267 0.297 1.00 96.31 113 GLU A N 1
ATOM 932 C CA . GLU A 1 113 ? 3.691 -13.344 1.618 1.00 96.31 113 GLU A CA 1
ATOM 933 C C . GLU A 1 113 ? 2.627 -12.250 1.795 1.00 96.31 113 GLU A C 1
ATOM 935 O O . GLU A 1 113 ? 1.575 -12.477 2.392 1.00 96.31 113 GLU A O 1
ATOM 940 N N . SER A 1 114 ? 2.859 -11.055 1.239 1.00 96.44 114 SER A N 1
ATOM 941 C CA . SER A 1 114 ? 1.849 -9.992 1.213 1.00 96.44 114 SER A CA 1
ATOM 942 C C . SER A 1 114 ? 0.586 -10.414 0.450 1.00 96.44 114 SER A C 1
ATOM 944 O O . SER A 1 114 ? -0.526 -10.190 0.938 1.00 96.44 114 SER A O 1
ATOM 946 N N . ARG A 1 115 ? 0.751 -11.070 -0.710 1.00 94.62 115 ARG A N 1
ATOM 947 C CA . ARG A 1 115 ? -0.355 -11.594 -1.529 1.00 94.62 115 ARG A CA 1
ATOM 948 C C . ARG A 1 115 ? -1.118 -12.710 -0.810 1.00 94.62 115 ARG A C 1
ATOM 950 O O . ARG A 1 115 ? -2.337 -12.778 -0.948 1.00 94.62 115 ARG A O 1
ATOM 957 N N . GLU A 1 116 ? -0.438 -13.557 -0.037 1.00 94.62 116 GLU A N 1
ATOM 958 C CA . GLU A 1 116 ? -1.091 -14.600 0.770 1.00 94.62 116 GLU A CA 1
ATOM 959 C C . GLU A 1 116 ? -2.007 -14.013 1.856 1.00 94.62 116 GLU A C 1
ATOM 961 O O . GLU A 1 116 ? -3.043 -14.594 2.181 1.00 94.62 116 GLU A O 1
ATOM 966 N N . VAL A 1 117 ? -1.654 -12.845 2.401 1.00 95.19 117 VAL A N 1
ATOM 967 C CA . VAL A 1 117 ? -2.467 -12.142 3.405 1.00 95.19 117 VAL A CA 1
ATOM 968 C C . VAL A 1 117 ? -3.686 -11.479 2.765 1.00 95.19 117 VAL A C 1
ATOM 970 O O . VAL A 1 117 ? -4.806 -11.635 3.260 1.00 95.19 117 VAL A O 1
ATOM 973 N N . ILE A 1 118 ? -3.471 -10.712 1.692 1.00 95.81 118 ILE A N 1
ATOM 974 C CA . ILE A 1 118 ? -4.519 -10.072 0.891 1.00 95.81 118 ILE A CA 1
ATOM 975 C C . ILE A 1 118 ? -4.120 -10.130 -0.582 1.00 95.81 118 ILE A C 1
ATOM 977 O O . ILE A 1 118 ? -3.113 -9.554 -0.996 1.00 95.81 118 ILE A O 1
ATOM 981 N N . ASP A 1 119 ? -4.983 -10.727 -1.402 1.00 95.75 119 ASP A N 1
ATOM 982 C CA . ASP A 1 119 ? -4.817 -10.698 -2.850 1.00 95.75 119 ASP A CA 1
ATOM 983 C C . ASP A 1 119 ? -5.285 -9.354 -3.428 1.00 95.75 119 ASP A C 1
ATOM 985 O O . ASP A 1 119 ? -6.438 -9.185 -3.828 1.00 95.75 119 ASP A O 1
ATOM 989 N N . PHE A 1 120 ? -4.364 -8.391 -3.502 1.00 95.94 120 PHE A N 1
ATOM 990 C CA . PHE A 1 120 ? -4.608 -7.073 -4.098 1.00 95.94 120 PHE A CA 1
ATOM 991 C C . PHE A 1 120 ? -4.910 -7.108 -5.603 1.00 95.94 120 PHE A C 1
ATOM 993 O O . PHE A 1 120 ? -5.230 -6.068 -6.173 1.00 95.94 120 PHE A O 1
ATOM 1000 N N . THR A 1 121 ? -4.815 -8.267 -6.270 1.00 95.31 121 THR A N 1
ATOM 1001 C CA . THR A 1 121 ? -5.200 -8.381 -7.686 1.00 95.31 121 THR A CA 1
ATOM 1002 C C . THR A 1 121 ? -6.680 -8.637 -7.917 1.00 95.31 121 THR A C 1
ATOM 1004 O O . THR A 1 121 ? -7.119 -8.683 -9.066 1.00 95.31 121 THR A O 1
ATOM 1007 N N . ARG A 1 122 ? -7.446 -8.772 -6.834 1.00 95.00 122 ARG A N 1
ATOM 1008 C CA . ARG A 1 122 ? -8.888 -8.994 -6.844 1.00 95.00 122 ARG A CA 1
ATOM 1009 C C . ARG A 1 122 ? -9.614 -7.798 -6.244 1.00 95.00 122 ARG A C 1
ATOM 1011 O O . ARG A 1 122 ? -9.064 -7.053 -5.433 1.00 95.00 122 ARG A O 1
ATOM 1018 N N . GLU A 1 123 ? -10.869 -7.610 -6.640 1.00 92.69 123 GLU A N 1
ATOM 1019 C CA . GLU A 1 123 ? -11.702 -6.562 -6.051 1.00 92.69 123 GLU A CA 1
ATOM 1020 C C . GLU A 1 123 ? -12.048 -6.868 -4.589 1.00 92.69 123 GLU A C 1
ATOM 1022 O O . GLU A 1 123 ? -12.054 -8.011 -4.136 1.00 92.69 123 GLU A O 1
ATOM 1027 N N . MET A 1 124 ? -12.364 -5.828 -3.823 1.00 92.75 124 MET A N 1
ATOM 1028 C CA . MET A 1 124 ? -12.557 -5.940 -2.375 1.00 92.75 124 MET A CA 1
ATOM 1029 C C . MET A 1 124 ? -13.659 -6.941 -1.981 1.00 92.75 124 MET A C 1
ATOM 1031 O O . MET A 1 124 ? -13.489 -7.700 -1.031 1.00 92.75 124 MET A O 1
ATOM 1035 N N . ASN A 1 125 ? -14.758 -6.997 -2.737 1.00 93.25 125 ASN A N 1
ATOM 1036 C CA . ASN A 1 125 ? -15.853 -7.957 -2.542 1.00 93.25 125 ASN A CA 1
ATOM 1037 C C . ASN A 1 125 ? -15.489 -9.397 -2.935 1.00 93.25 125 ASN A C 1
ATOM 1039 O O . ASN A 1 125 ? -16.211 -10.326 -2.603 1.00 93.25 125 ASN A 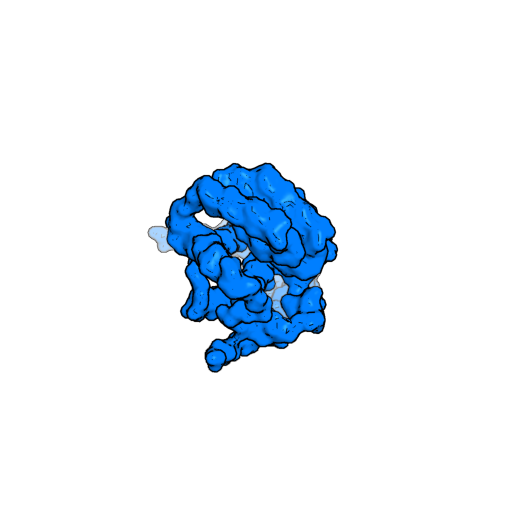O 1
ATOM 1043 N N . GLU A 1 126 ? -14.401 -9.597 -3.671 1.00 94.44 126 GLU A N 1
ATOM 1044 C CA . GLU A 1 126 ? -13.877 -10.925 -3.969 1.00 94.44 126 GLU A CA 1
ATOM 1045 C C . GLU A 1 126 ? -12.919 -11.427 -2.883 1.00 94.44 126 GLU A C 1
ATOM 1047 O O . GLU A 1 126 ? -12.822 -12.637 -2.661 1.00 94.44 126 GLU A O 1
ATOM 1052 N N . VAL A 1 127 ? -12.213 -10.499 -2.228 1.00 93.75 127 VAL A N 1
ATOM 1053 C CA . VAL A 1 127 ? -11.330 -10.767 -1.083 1.00 93.75 127 VAL A CA 1
ATOM 1054 C C . VAL A 1 127 ? -12.139 -10.983 0.200 1.00 93.75 127 VAL A C 1
ATOM 1056 O O . VAL A 1 127 ? -11.800 -11.859 0.990 1.00 93.75 127 VAL A O 1
ATOM 1059 N N . PHE A 1 128 ? -13.221 -10.221 0.382 1.00 91.62 128 PHE A N 1
ATOM 1060 C CA . PHE A 1 128 ? -14.141 -10.299 1.524 1.00 91.62 128 PHE A CA 1
ATOM 1061 C C . PHE A 1 128 ? -15.563 -10.654 1.044 1.00 91.62 128 PHE A C 1
ATOM 1063 O O . PHE A 1 128 ? -16.458 -9.802 1.079 1.00 91.62 128 PHE A O 1
ATOM 1070 N N . PRO A 1 129 ? -15.780 -11.881 0.524 1.00 92.06 129 PRO A N 1
ATOM 1071 C CA . PRO A 1 129 ? -17.032 -12.280 -0.128 1.00 92.06 129 PRO A CA 1
ATOM 1072 C C . PRO A 1 129 ? -18.248 -12.323 0.802 1.00 92.06 129 PRO A C 1
ATOM 1074 O O . PRO A 1 129 ? -19.385 -12.289 0.338 1.00 92.06 129 PRO A O 1
ATOM 1077 N N . GLU A 1 130 ? -18.034 -12.389 2.111 1.00 90.81 130 GLU A N 1
ATOM 1078 C CA . GLU A 1 130 ? -19.078 -12.357 3.133 1.00 90.81 130 GLU A CA 1
ATOM 1079 C C . GLU A 1 130 ? -19.677 -10.959 3.363 1.00 90.81 130 GLU A C 1
ATOM 1081 O O . GLU A 1 130 ? -20.660 -10.822 4.094 1.00 90.81 130 GLU A O 1
ATOM 1086 N N . ARG A 1 131 ? -19.107 -9.913 2.749 1.00 89.25 131 ARG A N 1
ATOM 1087 C CA . ARG A 1 131 ? -19.489 -8.514 2.968 1.00 89.25 131 ARG A CA 1
ATOM 1088 C C . ARG A 1 131 ? -20.069 -7.877 1.706 1.00 89.25 131 ARG A C 1
ATOM 1090 O O . ARG A 1 131 ? -19.427 -7.815 0.665 1.00 89.25 131 ARG A O 1
ATOM 1097 N N . GLU A 1 132 ? -21.265 -7.301 1.830 1.00 86.62 132 GLU A N 1
ATOM 1098 C CA . GLU A 1 132 ? -21.896 -6.527 0.746 1.00 86.62 132 GLU A CA 1
ATOM 1099 C C . GLU A 1 132 ? -21.623 -5.016 0.822 1.00 86.62 132 GLU A C 1
ATOM 1101 O O . GLU A 1 132 ? -21.749 -4.307 -0.182 1.00 86.62 132 GLU A O 1
ATOM 1106 N N . ILE A 1 133 ? -21.325 -4.512 2.025 1.00 90.75 133 ILE A N 1
ATOM 1107 C CA . ILE A 1 133 ? -21.167 -3.086 2.329 1.00 90.75 133 ILE A CA 1
ATOM 1108 C C . ILE A 1 133 ? -19.803 -2.861 2.985 1.00 90.75 133 ILE A C 1
ATOM 1110 O O . ILE A 1 133 ? -19.453 -3.514 3.973 1.00 90.75 133 ILE A O 1
ATOM 1114 N N . PHE A 1 134 ? -19.068 -1.881 2.465 1.00 90.81 134 PHE A N 1
ATOM 1115 C CA . PHE A 1 134 ? -17.777 -1.450 2.991 1.00 90.81 134 PHE A CA 1
ATOM 1116 C C . PHE A 1 134 ? -17.817 0.020 3.385 1.00 90.81 134 PHE A C 1
ATOM 1118 O O . PHE A 1 134 ? -18.463 0.845 2.733 1.00 90.81 134 PHE A O 1
ATOM 1125 N N . HIS A 1 135 ? -17.123 0.370 4.461 1.00 88.38 135 HIS A N 1
ATOM 1126 C CA . HIS A 1 135 ? -17.009 1.757 4.866 1.00 88.38 135 HIS A CA 1
ATOM 1127 C C . HIS A 1 135 ? -16.008 2.466 3.951 1.00 88.38 135 HIS A C 1
ATOM 1129 O O . HIS A 1 135 ? -15.013 1.885 3.520 1.00 88.38 135 HIS A O 1
ATOM 1135 N N . ILE A 1 136 ? -16.224 3.748 3.665 1.00 86.38 136 ILE A N 1
ATOM 1136 C CA . ILE A 1 136 ? -15.380 4.512 2.740 1.00 86.38 136 ILE A CA 1
ATOM 1137 C C . ILE A 1 136 ? -13.889 4.479 3.117 1.00 86.38 136 ILE A C 1
ATOM 1139 O O . ILE A 1 136 ? -13.038 4.397 2.235 1.00 86.38 136 ILE A O 1
ATOM 1143 N N . SER A 1 137 ? -13.552 4.488 4.413 1.00 84.25 137 SER A N 1
ATOM 1144 C CA . SER A 1 137 ? -12.153 4.400 4.858 1.00 84.25 137 SER A CA 1
ATOM 1145 C C . SER A 1 137 ? -11.518 3.053 4.518 1.00 84.25 137 SER A C 1
ATOM 1147 O O . SER A 1 137 ? -10.340 3.005 4.189 1.00 84.25 137 SER A O 1
ATOM 1149 N N . GLU A 1 138 ? -12.296 1.973 4.541 1.00 89.56 138 GLU A N 1
ATOM 1150 C CA . GLU A 1 138 ? -11.845 0.638 4.162 1.00 89.56 138 GLU A CA 1
ATOM 1151 C C . GLU A 1 138 ? -11.525 0.582 2.669 1.00 89.56 138 GLU A C 1
ATOM 1153 O O . GLU A 1 138 ? -10.444 0.141 2.281 1.00 89.56 138 GLU A O 1
ATOM 1158 N N . VAL A 1 139 ? -12.428 1.119 1.844 1.00 91.00 139 VAL A N 1
ATOM 1159 C CA . VAL A 1 139 ? -12.255 1.203 0.389 1.00 91.00 139 VAL A CA 1
ATOM 1160 C C . VAL A 1 139 ? -11.029 2.036 0.030 1.00 91.00 139 VAL A C 1
ATOM 1162 O O . VAL A 1 139 ? -10.231 1.635 -0.819 1.00 91.00 139 VAL A O 1
ATOM 1165 N N . VAL A 1 140 ? -10.846 3.183 0.691 1.00 88.56 140 VAL A N 1
ATOM 1166 C CA . VAL A 1 140 ? -9.678 4.049 0.496 1.00 88.56 140 VAL A CA 1
ATOM 1167 C C . VAL A 1 140 ? -8.395 3.318 0.886 1.00 88.56 140 VAL A C 1
ATOM 1169 O O . VAL A 1 140 ? -7.473 3.265 0.077 1.00 88.56 140 VAL A O 1
ATOM 1172 N N . THR A 1 141 ? -8.323 2.717 2.077 1.00 89.25 141 THR A N 1
ATOM 1173 C CA . THR A 1 141 ? -7.111 2.019 2.536 1.00 89.25 141 THR A CA 1
ATOM 1174 C C . THR A 1 141 ? -6.781 0.805 1.667 1.00 89.25 141 THR A C 1
ATOM 1176 O O . THR A 1 141 ? -5.612 0.601 1.335 1.00 89.25 141 THR A O 1
ATOM 1179 N N . PHE A 1 142 ? -7.783 0.030 1.246 1.00 93.56 142 PHE A N 1
ATOM 1180 C CA . PHE A 1 142 ? -7.592 -1.081 0.311 1.00 93.56 142 PHE A CA 1
ATOM 1181 C C . PHE A 1 142 ? -7.055 -0.582 -1.036 1.00 93.56 142 PHE A C 1
ATOM 1183 O O . PHE A 1 142 ? -6.045 -1.082 -1.530 1.00 93.56 142 PHE A O 1
ATOM 1190 N N . THR A 1 143 ? -7.669 0.465 -1.596 1.00 92.62 143 THR A N 1
ATOM 1191 C CA . THR A 1 143 ? -7.259 1.058 -2.880 1.00 92.62 143 THR A CA 1
ATOM 1192 C C . THR A 1 143 ? -5.833 1.611 -2.816 1.00 92.62 143 THR A C 1
ATOM 1194 O O . THR A 1 143 ? -5.044 1.359 -3.721 1.00 92.62 143 THR A O 1
ATOM 1197 N N . LEU A 1 144 ? -5.463 2.306 -1.733 1.00 91.75 144 LEU A N 1
ATOM 1198 C CA . LEU A 1 144 ? -4.101 2.817 -1.519 1.00 91.75 144 LEU A CA 1
ATOM 1199 C C . LEU A 1 144 ? -3.058 1.688 -1.540 1.00 91.75 144 LEU A C 1
ATOM 1201 O O . LEU A 1 144 ? -2.030 1.809 -2.207 1.00 91.75 144 LEU A O 1
ATOM 1205 N N . ASN A 1 145 ? -3.328 0.584 -0.837 1.00 93.94 145 ASN A N 1
ATOM 1206 C CA . ASN A 1 145 ? -2.431 -0.572 -0.820 1.00 93.94 145 ASN A CA 1
ATOM 1207 C C . ASN A 1 145 ? -2.406 -1.313 -2.161 1.00 93.94 145 ASN A C 1
ATOM 1209 O O . ASN A 1 145 ? -1.345 -1.770 -2.569 1.00 93.94 145 ASN A O 1
ATOM 1213 N N . THR A 1 146 ? -3.525 -1.346 -2.885 1.00 95.75 146 THR A N 1
ATOM 1214 C CA . THR A 1 146 ? -3.603 -1.939 -4.227 1.00 95.75 146 THR A CA 1
ATOM 1215 C C . THR A 1 146 ? -2.746 -1.172 -5.236 1.00 95.75 146 THR A C 1
ATOM 1217 O O . THR A 1 146 ? -1.960 -1.775 -5.963 1.00 95.75 146 THR A O 1
ATOM 1220 N N . ILE A 1 147 ? -2.814 0.167 -5.234 1.00 95.25 147 ILE A N 1
ATOM 1221 C CA . ILE A 1 147 ? -1.940 1.010 -6.070 1.00 95.25 147 ILE A CA 1
ATOM 1222 C C . ILE A 1 147 ? -0.480 0.692 -5.757 1.00 95.25 147 ILE A C 1
ATOM 1224 O O . ILE A 1 147 ? 0.311 0.413 -6.655 1.00 95.25 147 ILE A O 1
ATOM 1228 N N . ARG A 1 148 ? -0.127 0.694 -4.468 1.00 94.62 148 ARG A N 1
ATOM 1229 C CA . ARG A 1 148 ? 1.234 0.408 -4.017 1.00 94.62 148 ARG A CA 1
ATOM 1230 C C . ARG A 1 148 ? 1.711 -0.980 -4.454 1.00 94.62 148 ARG A C 1
ATOM 1232 O O . ARG A 1 148 ? 2.837 -1.095 -4.931 1.00 94.62 148 ARG A O 1
ATOM 1239 N N . TYR A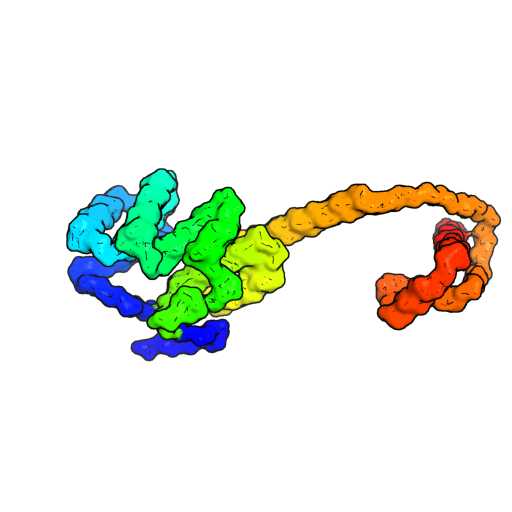 1 149 ? 0.863 -1.999 -4.336 1.00 96.44 149 TYR A N 1
ATOM 1240 C CA . TYR A 1 149 ? 1.148 -3.358 -4.789 1.00 96.44 149 TYR A CA 1
ATOM 1241 C C . TYR A 1 149 ? 1.489 -3.393 -6.282 1.00 96.44 149 TYR A C 1
ATOM 1243 O O . TYR A 1 149 ? 2.513 -3.956 -6.668 1.00 96.44 149 TYR A O 1
ATOM 1251 N N . TYR A 1 150 ? 0.679 -2.755 -7.128 1.00 96.81 150 TYR A N 1
ATOM 1252 C CA . TYR A 1 150 ? 0.929 -2.727 -8.569 1.00 96.81 150 TYR A CA 1
ATOM 1253 C C . TYR A 1 150 ? 2.181 -1.932 -8.948 1.00 96.81 150 TYR A C 1
ATOM 1255 O O . TYR A 1 150 ? 2.936 -2.383 -9.808 1.00 96.81 150 TYR A O 1
ATOM 1263 N N . VAL A 1 151 ? 2.470 -0.816 -8.264 1.00 95.62 151 VAL A N 1
ATOM 1264 C CA . VAL A 1 151 ? 3.726 -0.076 -8.478 1.00 95.62 151 VAL A CA 1
ATOM 1265 C C . VAL A 1 151 ? 4.941 -0.947 -8.156 1.00 95.62 151 VAL A C 1
ATOM 1267 O O . VAL A 1 151 ? 5.874 -0.995 -8.952 1.00 95.62 151 VAL A O 1
ATOM 1270 N N . LEU A 1 152 ? 4.925 -1.663 -7.026 1.00 94.25 152 LEU A N 1
ATOM 1271 C CA . LEU A 1 152 ? 6.030 -2.543 -6.621 1.00 94.25 152 LEU A CA 1
ATOM 1272 C C . LEU A 1 152 ? 6.200 -3.762 -7.542 1.00 94.25 152 LEU A C 1
ATOM 1274 O O . LEU A 1 152 ? 7.303 -4.282 -7.659 1.00 94.25 152 LEU A O 1
ATOM 1278 N N . ASN A 1 153 ? 5.135 -4.194 -8.222 1.00 94.25 153 ASN A N 1
ATOM 1279 C CA . ASN A 1 153 ? 5.182 -5.248 -9.242 1.00 94.25 153 ASN A CA 1
ATOM 1280 C C . ASN A 1 153 ? 5.437 -4.718 -10.666 1.00 94.25 153 ASN A C 1
ATOM 1282 O O . ASN A 1 153 ? 5.388 -5.489 -11.621 1.00 94.25 153 ASN A O 1
ATOM 1286 N N . HIS A 1 154 ? 5.693 -3.415 -10.821 1.00 94.75 154 HIS A N 1
ATOM 1287 C CA . HIS A 1 154 ? 5.899 -2.737 -12.106 1.00 94.75 154 HIS A CA 1
ATOM 1288 C C . HIS A 1 154 ? 4.713 -2.840 -13.090 1.00 94.75 154 HIS A C 1
ATOM 1290 O O . HIS A 1 154 ? 4.871 -2.604 -14.287 1.00 94.75 154 HIS A O 1
ATOM 1296 N N . ASP A 1 155 ? 3.509 -3.134 -12.591 1.00 96.50 155 ASP A N 1
ATOM 1297 C CA . ASP A 1 155 ? 2.257 -3.079 -13.356 1.00 96.50 155 ASP A CA 1
ATOM 1298 C C . ASP A 1 155 ? 1.675 -1.663 -13.254 1.00 96.50 155 ASP A C 1
ATOM 1300 O O . ASP A 1 155 ? 0.689 -1.375 -12.568 1.00 96.50 155 ASP A O 1
ATOM 1304 N N . PHE A 1 156 ? 2.381 -0.726 -13.878 1.00 95.94 156 PHE A N 1
ATOM 1305 C CA . PHE A 1 156 ? 2.105 0.696 -13.716 1.00 95.94 156 PHE A CA 1
ATOM 1306 C C . PHE A 1 156 ? 0.758 1.123 -14.317 1.00 95.94 156 PHE A C 1
ATOM 1308 O O . PHE A 1 156 ? 0.164 2.091 -13.846 1.00 95.94 156 PHE A O 1
ATOM 1315 N N . ASP A 1 157 ? 0.257 0.399 -15.318 1.00 95.94 157 ASP A N 1
ATOM 1316 C CA . ASP A 1 157 ? -1.015 0.712 -15.974 1.00 95.94 157 ASP A CA 1
ATOM 1317 C C . ASP A 1 157 ? -2.194 0.393 -15.049 1.00 95.94 157 ASP A C 1
ATOM 1319 O O . ASP A 1 157 ? -3.102 1.212 -14.889 1.00 95.94 157 ASP A O 1
ATOM 1323 N N . ARG A 1 158 ? -2.159 -0.752 -14.348 1.00 96.31 158 ARG A 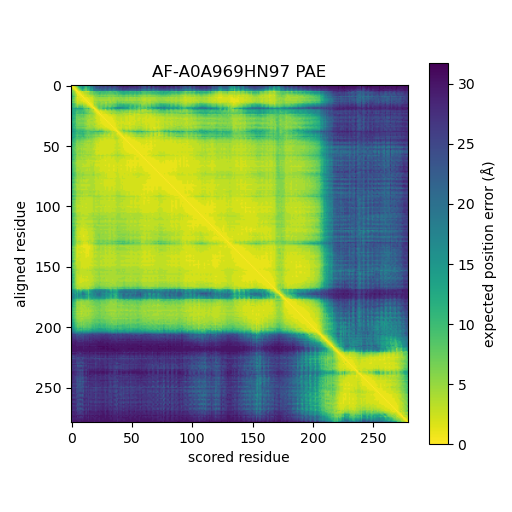N 1
ATOM 1324 C CA . ARG A 1 158 ? -3.145 -1.027 -13.294 1.00 96.31 158 ARG A CA 1
ATOM 1325 C C . ARG A 1 158 ? -3.010 -0.055 -12.130 1.00 96.31 158 ARG A C 1
ATOM 1327 O O . ARG A 1 158 ? -4.025 0.423 -11.625 1.00 96.31 158 ARG A O 1
ATOM 1334 N N . ALA A 1 159 ? -1.788 0.290 -11.724 1.00 96.69 159 ALA A N 1
ATOM 1335 C CA . ALA A 1 159 ? -1.587 1.290 -10.677 1.00 96.69 159 ALA A CA 1
ATOM 1336 C C . ALA A 1 159 ? -2.258 2.636 -11.027 1.00 96.69 159 ALA A C 1
ATOM 1338 O O . ALA A 1 159 ? -2.911 3.229 -10.166 1.00 96.69 159 ALA A O 1
ATOM 1339 N N . GLU A 1 160 ? -2.160 3.091 -12.282 1.00 95.38 160 GLU A N 1
ATOM 1340 C CA . GLU A 1 160 ? -2.828 4.308 -12.768 1.00 95.38 160 GLU A CA 1
ATOM 1341 C C . GLU A 1 160 ? -4.355 4.197 -12.750 1.00 95.38 160 GLU A C 1
ATOM 1343 O O . GLU A 1 160 ? -5.020 5.104 -12.250 1.00 95.38 160 GLU A O 1
ATOM 1348 N N . GLN A 1 161 ? -4.922 3.069 -13.186 1.00 93.56 161 GLN A N 1
ATOM 1349 C CA . GLN A 1 161 ? -6.375 2.850 -13.149 1.00 93.56 161 GLN A CA 1
ATOM 1350 C C . GLN A 1 161 ? -6.941 2.961 -11.723 1.00 93.56 161 GLN A C 1
ATOM 1352 O O . GLN A 1 161 ? -7.955 3.627 -11.489 1.00 93.56 161 GLN A O 1
ATOM 1357 N N . TYR A 1 162 ? -6.273 2.344 -10.742 1.00 93.19 162 TYR A N 1
ATOM 1358 C CA . TYR A 1 162 ? -6.690 2.438 -9.340 1.00 93.19 162 TYR A CA 1
ATOM 1359 C C . TYR A 1 162 ? -6.464 3.839 -8.758 1.00 93.19 162 TYR A C 1
ATOM 1361 O O . TYR A 1 162 ? -7.257 4.292 -7.927 1.00 93.19 162 TYR A O 1
ATOM 1369 N N . LEU A 1 163 ? -5.421 4.547 -9.196 1.00 92.06 163 LEU A N 1
ATOM 1370 C CA . LEU A 1 163 ? -5.176 5.933 -8.807 1.00 92.06 163 LEU A CA 1
ATOM 1371 C C . LEU A 1 163 ? -6.279 6.868 -9.324 1.00 92.06 163 LEU A C 1
ATOM 1373 O O . LEU A 1 163 ? -6.762 7.711 -8.567 1.00 92.06 163 LEU A O 1
ATOM 1377 N N . ASP A 1 164 ? -6.742 6.682 -10.558 1.00 89.94 164 ASP A N 1
ATOM 1378 C CA . ASP A 1 164 ? -7.876 7.428 -11.112 1.00 89.94 164 ASP A CA 1
ATOM 1379 C C . ASP A 1 164 ? -9.165 7.158 -10.331 1.00 89.94 164 ASP A C 1
ATOM 1381 O O . ASP A 1 164 ? -9.877 8.094 -9.949 1.00 89.94 164 ASP A O 1
ATOM 1385 N N . ARG A 1 165 ? -9.422 5.893 -9.977 1.00 87.31 165 ARG A N 1
ATOM 1386 C CA . ARG A 1 165 ? -10.550 5.521 -9.110 1.00 87.31 165 ARG A CA 1
ATOM 1387 C C . ARG A 1 165 ? -10.467 6.188 -7.732 1.00 87.31 165 ARG A C 1
ATOM 1389 O O . ARG A 1 165 ? -11.478 6.668 -7.213 1.00 87.31 165 ARG A O 1
ATOM 1396 N N . LEU A 1 166 ? -9.270 6.263 -7.149 1.00 87.25 166 LEU A N 1
ATOM 1397 C CA . LEU A 1 166 ? -9.032 6.938 -5.872 1.00 87.25 166 LEU A CA 1
ATOM 1398 C C . LEU A 1 166 ? -9.228 8.459 -5.966 1.00 87.25 166 LEU A C 1
ATOM 1400 O O . LEU A 1 166 ? -9.788 9.056 -5.045 1.00 87.25 166 LEU A O 1
ATOM 1404 N N . ARG A 1 167 ? -8.808 9.095 -7.066 1.00 84.62 167 ARG A N 1
ATOM 1405 C CA . ARG A 1 167 ? -9.035 10.531 -7.303 1.00 84.62 167 ARG A CA 1
ATOM 1406 C C . ARG A 1 167 ? -10.528 10.846 -7.292 1.00 84.62 167 ARG A C 1
ATOM 1408 O O . ARG A 1 167 ? -10.941 11.764 -6.587 1.00 84.62 167 ARG A O 1
ATOM 1415 N N . LEU A 1 168 ? -11.346 10.038 -7.972 1.00 79.94 168 LEU A N 1
ATOM 1416 C CA . LEU A 1 168 ? -12.809 10.184 -7.971 1.00 79.94 168 LEU A CA 1
ATOM 1417 C C . LEU A 1 168 ? -13.410 10.111 -6.556 1.00 79.94 168 LEU A C 1
ATOM 1419 O O . LEU A 1 168 ? -14.337 10.857 -6.243 1.00 79.94 168 LEU A O 1
ATOM 1423 N N . LEU A 1 169 ? -12.859 9.266 -5.677 1.00 76.31 169 LEU A N 1
ATOM 1424 C CA . LEU A 1 169 ? -13.259 9.208 -4.267 1.00 76.31 169 LEU A CA 1
ATOM 1425 C C . LEU A 1 169 ? -12.852 10.464 -3.479 1.00 76.31 169 LEU A C 1
ATOM 1427 O O . LEU A 1 169 ? -13.657 11.003 -2.716 1.00 76.31 169 LEU A O 1
ATOM 1431 N N . ALA A 1 170 ? -11.620 10.943 -3.656 1.00 67.06 170 ALA A N 1
ATOM 1432 C CA . ALA A 1 170 ? -11.053 12.059 -2.896 1.00 67.06 170 ALA A CA 1
ATOM 1433 C C . ALA A 1 170 ? -11.827 13.373 -3.074 1.00 67.06 170 ALA A C 1
ATOM 1435 O O . ALA A 1 170 ? -11.997 14.120 -2.112 1.00 67.06 170 ALA A O 1
ATOM 1436 N N . TYR A 1 171 ? -12.377 13.618 -4.268 1.00 58.59 171 TYR A N 1
ATOM 1437 C CA . TYR A 1 171 ? -13.224 14.787 -4.534 1.00 58.59 171 TYR A CA 1
ATOM 1438 C C . TYR A 1 171 ? -14.508 14.830 -3.695 1.00 58.59 171 TYR A C 1
ATOM 1440 O O . TYR A 1 171 ? -15.139 15.881 -3.607 1.00 58.59 171 TYR A O 1
ATOM 1448 N N . THR A 1 172 ? -14.908 13.714 -3.077 1.00 58.16 172 THR A N 1
ATOM 1449 C CA . THR A 1 172 ? -16.218 13.608 -2.428 1.00 58.16 172 THR A CA 1
ATOM 1450 C C . THR A 1 172 ? -16.178 13.644 -0.899 1.00 58.16 172 THR A C 1
ATOM 1452 O O . THR A 1 172 ? -17.102 14.219 -0.324 1.00 58.16 172 THR A O 1
ATOM 1455 N N . HIS A 1 173 ? -15.163 13.078 -0.220 1.00 55.56 173 HIS A N 1
ATOM 1456 C CA . HIS A 1 173 ? -15.295 12.790 1.224 1.00 55.56 173 HIS A CA 1
ATOM 1457 C C . HIS A 1 173 ? -14.038 12.774 2.105 1.00 55.56 173 HIS A C 1
ATOM 1459 O O . HIS A 1 173 ? -14.191 12.654 3.319 1.00 55.56 173 HIS A O 1
ATOM 1465 N N . PHE A 1 174 ? -12.818 12.882 1.572 1.00 58.34 174 PHE A N 1
ATOM 1466 C CA . PHE A 1 174 ? -11.622 12.644 2.391 1.00 58.34 174 PHE A CA 1
ATOM 1467 C C . PHE A 1 174 ? -10.432 13.503 1.944 1.00 58.34 174 PHE A C 1
ATOM 1469 O O . PHE A 1 174 ? -10.135 13.536 0.750 1.00 58.34 174 PHE A O 1
ATOM 1476 N N . PRO A 1 175 ? -9.689 14.153 2.862 1.00 58.25 175 PRO A N 1
ATOM 1477 C CA . PRO A 1 175 ? -8.430 14.808 2.527 1.00 58.25 175 PRO A CA 1
ATOM 1478 C C . PRO A 1 175 ? -7.323 13.753 2.330 1.00 58.25 175 PRO A C 1
ATOM 1480 O O . PRO A 1 175 ? -6.393 13.640 3.118 1.00 58.25 175 PRO A O 1
ATOM 1483 N N . THR A 1 176 ? -7.419 12.945 1.272 1.00 63.31 176 THR A N 1
ATOM 1484 C CA . THR A 1 176 ? -6.377 11.991 0.840 1.00 63.31 176 THR A CA 1
ATOM 1485 C C . THR A 1 176 ? -5.350 12.627 -0.093 1.00 63.31 176 THR A C 1
ATOM 1487 O O . THR A 1 176 ? -4.476 11.932 -0.606 1.00 63.31 176 THR A O 1
ATOM 1490 N N . SER A 1 177 ? -5.414 13.945 -0.303 1.00 67.69 177 SER A N 1
ATOM 1491 C CA . SER A 1 177 ? -4.571 14.669 -1.260 1.00 67.69 177 SER A CA 1
ATOM 1492 C C . SER A 1 177 ? -3.079 14.404 -1.053 1.00 67.69 177 SER A C 1
ATOM 1494 O O . SER A 1 177 ? -2.367 14.158 -2.021 1.00 67.69 177 SER A O 1
ATOM 1496 N N . GLN A 1 178 ? -2.601 14.360 0.195 1.00 73.56 178 GLN A N 1
ATOM 1497 C CA . GLN A 1 178 ? -1.192 14.074 0.469 1.00 73.56 178 GLN A CA 1
ATOM 1498 C C . GLN A 1 178 ? -0.799 12.635 0.106 1.00 73.56 178 GLN A C 1
ATOM 1500 O O . GLN A 1 178 ? 0.259 12.432 -0.488 1.00 73.56 178 GLN A O 1
ATOM 1505 N N . HIS A 1 179 ? -1.640 11.648 0.426 1.00 75.88 179 HIS A N 1
ATOM 1506 C CA . HIS A 1 179 ? -1.388 10.248 0.072 1.00 75.88 179 HIS A CA 1
ATOM 1507 C C . HIS A 1 179 ? -1.419 10.034 -1.446 1.00 75.88 179 HIS A C 1
ATOM 1509 O O . HIS A 1 179 ? -0.557 9.344 -1.980 1.00 75.88 179 HIS A O 1
ATOM 1515 N N . ILE A 1 180 ? -2.355 10.681 -2.148 1.00 82.12 180 ILE A N 1
ATOM 1516 C CA . ILE A 1 180 ? -2.440 10.653 -3.615 1.00 82.12 180 ILE A CA 1
ATOM 1517 C C . ILE A 1 180 ? -1.164 11.226 -4.231 1.00 82.12 180 ILE A C 1
ATOM 1519 O O . ILE A 1 180 ? -0.526 10.556 -5.036 1.00 82.12 180 ILE A O 1
ATOM 1523 N N . VAL A 1 181 ? -0.731 12.411 -3.788 1.00 84.38 181 VAL A N 1
ATOM 1524 C CA . VAL A 1 181 ? 0.501 13.045 -4.283 1.00 84.38 181 VAL A CA 1
ATOM 1525 C C . VAL A 1 181 ? 1.734 12.174 -4.014 1.00 84.38 181 VAL A C 1
ATOM 1527 O O . VAL A 1 181 ? 2.654 12.124 -4.829 1.00 84.38 181 VAL A O 1
ATOM 1530 N N . GLN A 1 182 ? 1.792 11.485 -2.871 1.00 85.50 182 GLN A N 1
ATOM 1531 C CA . GLN A 1 182 ? 2.883 10.554 -2.568 1.00 85.50 182 GLN A CA 1
ATOM 1532 C C . GLN A 1 182 ? 2.882 9.342 -3.506 1.00 85.50 182 GLN A C 1
ATOM 1534 O O . GLN A 1 182 ? 3.944 8.974 -4.005 1.00 85.50 182 GLN A O 1
ATOM 1539 N N . LEU A 1 183 ? 1.716 8.754 -3.778 1.00 87.56 183 LEU A N 1
ATOM 1540 C CA . LEU A 1 183 ? 1.589 7.622 -4.697 1.00 87.56 183 LEU A CA 1
ATOM 1541 C C . LEU A 1 183 ? 1.891 8.010 -6.144 1.00 87.56 183 LEU A C 1
ATOM 1543 O O . LEU A 1 183 ? 2.591 7.273 -6.825 1.00 87.56 183 LEU A O 1
ATOM 1547 N N . GLU A 1 184 ? 1.448 9.184 -6.595 1.00 88.75 184 GLU A N 1
ATOM 1548 C CA . GLU A 1 184 ? 1.799 9.735 -7.911 1.00 88.75 184 GLU A CA 1
ATOM 1549 C C . GLU A 1 184 ? 3.315 9.850 -8.079 1.00 88.75 184 GLU A C 1
ATOM 1551 O O . GLU A 1 184 ? 3.878 9.413 -9.083 1.00 88.75 184 GLU A O 1
ATOM 1556 N N . LYS A 1 185 ? 3.997 10.394 -7.065 1.00 90.25 185 LYS A N 1
ATOM 1557 C CA . LYS A 1 185 ? 5.460 10.480 -7.062 1.00 90.25 185 LYS A CA 1
ATOM 1558 C C . LYS A 1 185 ? 6.104 9.100 -7.087 1.00 90.25 185 LYS A C 1
ATOM 1560 O O . LYS A 1 185 ? 7.042 8.901 -7.854 1.00 90.25 185 LYS A O 1
ATOM 1565 N N . MET A 1 186 ? 5.617 8.168 -6.266 1.00 91.31 186 MET A N 1
ATOM 1566 C CA . MET A 1 186 ? 6.125 6.796 -6.224 1.00 91.31 186 MET A CA 1
ATOM 1567 C C . MET A 1 186 ? 5.994 6.126 -7.597 1.00 91.31 186 MET A C 1
ATOM 1569 O O . MET A 1 186 ? 6.983 5.628 -8.120 1.00 91.31 186 MET A O 1
ATOM 1573 N N . LEU A 1 187 ? 4.812 6.194 -8.210 1.00 93.00 187 LEU A N 1
ATOM 1574 C CA . LEU A 1 187 ? 4.532 5.653 -9.537 1.00 93.00 187 LEU A CA 1
ATOM 1575 C C . LEU A 1 187 ? 5.500 6.202 -10.595 1.00 93.00 187 LEU A C 1
ATOM 1577 O O . LEU A 1 187 ? 6.120 5.428 -11.319 1.00 93.00 187 LEU A O 1
ATOM 1581 N N . VAL A 1 188 ? 5.666 7.528 -10.668 1.00 93.69 188 VAL A N 1
ATOM 1582 C CA . VAL A 1 188 ? 6.568 8.162 -11.644 1.00 93.69 188 VAL A CA 1
ATOM 1583 C C . VAL A 1 188 ? 8.020 7.738 -11.417 1.00 93.69 188 VAL A C 1
ATOM 1585 O O . VAL A 1 188 ? 8.716 7.398 -12.373 1.00 93.69 188 VAL A O 1
ATOM 1588 N N . ILE A 1 189 ? 8.485 7.744 -10.164 1.00 93.81 189 ILE A N 1
ATOM 1589 C CA . ILE A 1 189 ? 9.867 7.388 -9.821 1.00 93.81 189 ILE A CA 1
ATOM 1590 C C . ILE A 1 189 ? 10.153 5.924 -10.164 1.00 93.81 189 ILE A C 1
ATOM 1592 O O . ILE A 1 189 ? 11.163 5.646 -10.809 1.00 93.81 189 ILE A O 1
ATOM 1596 N N . GLU A 1 190 ? 9.282 4.997 -9.766 1.00 94.19 190 GLU A N 1
ATOM 1597 C CA . GLU A 1 190 ? 9.490 3.569 -10.022 1.00 94.19 190 GLU A CA 1
ATOM 1598 C C . GLU A 1 190 ? 9.371 3.231 -11.514 1.00 94.19 190 GLU A C 1
ATOM 1600 O O . GLU A 1 190 ? 10.200 2.485 -12.034 1.00 94.19 190 GLU A O 1
ATOM 1605 N N . ARG A 1 191 ? 8.450 3.870 -12.252 1.00 93.94 191 ARG A N 1
ATOM 1606 C CA . ARG A 1 191 ? 8.364 3.727 -13.716 1.00 93.94 191 ARG A CA 1
ATOM 1607 C C . ARG A 1 191 ? 9.655 4.171 -14.406 1.00 93.94 191 ARG A C 1
ATOM 1609 O O . ARG A 1 191 ? 10.159 3.477 -15.288 1.00 93.94 191 ARG A O 1
ATOM 1616 N N . LEU A 1 192 ? 10.216 5.312 -14.001 1.00 93.31 192 LEU A N 1
ATOM 1617 C CA . LEU A 1 192 ? 11.480 5.809 -14.552 1.00 93.31 192 LEU A CA 1
ATOM 1618 C C . LEU A 1 192 ? 12.647 4.865 -14.244 1.00 93.31 192 LEU A C 1
ATOM 1620 O O . LEU A 1 192 ? 13.404 4.534 -15.157 1.00 93.31 192 LEU A O 1
ATOM 1624 N N . LYS A 1 193 ? 12.776 4.407 -12.993 1.00 93.62 193 LYS A N 1
ATOM 1625 C CA . LYS A 1 193 ? 13.812 3.441 -12.594 1.00 93.62 193 LYS A CA 1
ATOM 1626 C C . LYS A 1 193 ? 13.721 2.161 -13.415 1.00 93.62 193 LYS A C 1
ATOM 1628 O O . LYS A 1 193 ? 14.712 1.768 -14.026 1.00 93.62 193 LYS A O 1
ATOM 1633 N N . HIS A 1 194 ? 12.528 1.575 -13.502 1.00 93.19 194 HIS A N 1
ATOM 1634 C CA . HIS A 1 194 ? 12.299 0.353 -14.261 1.00 93.19 194 HIS A CA 1
ATOM 1635 C C . HIS A 1 194 ? 12.693 0.517 -15.737 1.00 93.19 194 HIS A C 1
ATOM 1637 O O . HIS A 1 194 ? 13.452 -0.288 -16.276 1.00 93.19 194 HIS A O 1
ATOM 1643 N N . ASN A 1 195 ? 12.262 1.604 -16.384 1.00 91.50 195 ASN A N 1
ATOM 1644 C CA . ASN A 1 195 ? 12.610 1.881 -17.780 1.00 91.50 195 ASN A CA 1
ATOM 1645 C C . ASN A 1 195 ? 14.124 2.062 -17.983 1.00 91.50 195 ASN A C 1
ATOM 1647 O O . ASN A 1 195 ? 14.680 1.577 -18.971 1.00 91.50 195 ASN A O 1
ATOM 1651 N N . MET A 1 196 ? 14.810 2.733 -17.052 1.00 92.94 196 MET A N 1
ATOM 1652 C CA . MET A 1 196 ? 16.268 2.891 -17.099 1.00 92.94 196 MET A CA 1
ATOM 1653 C C . MET A 1 196 ? 17.002 1.556 -16.937 1.00 92.94 196 MET A C 1
ATOM 1655 O O . MET A 1 196 ? 18.001 1.320 -17.622 1.00 92.94 196 MET A O 1
ATOM 1659 N N . GLU A 1 197 ? 16.517 0.673 -16.066 1.00 93.44 197 GLU A N 1
ATOM 1660 C CA . GLU A 1 197 ? 17.062 -0.675 -15.896 1.00 93.44 197 GLU A CA 1
ATOM 1661 C C . GLU A 1 197 ? 16.906 -1.508 -17.173 1.00 93.44 197 GLU A C 1
ATOM 1663 O O . GLU A 1 197 ? 17.882 -2.116 -17.627 1.00 93.44 197 GLU A O 1
ATOM 1668 N N . GLN A 1 198 ? 15.728 -1.470 -17.807 1.00 90.50 198 GLN A N 1
ATOM 1669 C CA . GLN A 1 198 ? 15.488 -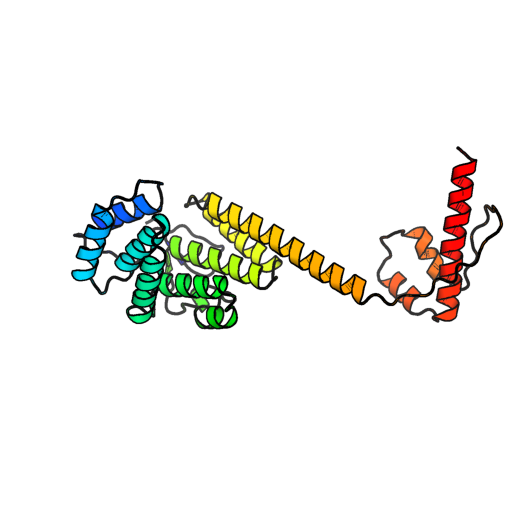2.156 -19.081 1.00 90.50 198 GLN A CA 1
ATOM 1670 C C . GLN A 1 198 ? 16.378 -1.613 -20.206 1.00 90.50 198 GLN A C 1
ATOM 1672 O O . GLN A 1 198 ? 16.993 -2.392 -20.935 1.00 90.50 198 GLN A O 1
ATOM 1677 N N . LEU A 1 199 ? 16.523 -0.288 -20.320 1.00 90.56 199 LEU A N 1
ATOM 1678 C CA . LEU A 1 199 ? 17.414 0.328 -21.306 1.00 90.56 199 LEU A CA 1
ATOM 1679 C C . LEU A 1 199 ? 18.879 -0.072 -21.074 1.00 90.56 199 LEU A C 1
ATOM 1681 O O . LEU A 1 199 ? 19.579 -0.443 -22.015 1.00 90.56 199 LEU A O 1
ATOM 1685 N N . SER A 1 200 ? 19.344 -0.038 -19.823 1.00 92.44 200 SER A N 1
ATOM 1686 C CA . SER A 1 200 ? 20.702 -0.457 -19.451 1.00 92.44 200 SER A CA 1
ATOM 1687 C C . SER A 1 200 ? 20.967 -1.917 -19.823 1.00 92.44 200 SER A C 1
ATOM 1689 O O . SER A 1 200 ? 22.023 -2.240 -20.374 1.00 92.44 200 SER A O 1
ATOM 1691 N N . LYS A 1 201 ? 19.995 -2.802 -19.576 1.00 90.50 201 LYS A N 1
ATOM 1692 C CA . LYS A 1 201 ? 20.059 -4.208 -19.981 1.00 90.50 201 LYS A CA 1
ATOM 1693 C C . LYS A 1 201 ? 20.117 -4.354 -21.505 1.00 90.50 201 LYS A C 1
ATOM 1695 O O . LYS A 1 201 ? 21.017 -5.023 -22.006 1.00 90.50 201 LYS A O 1
ATOM 1700 N N . SER A 1 202 ? 19.247 -3.653 -22.233 1.00 85.00 202 SER A N 1
ATOM 1701 C CA . SER A 1 202 ? 19.217 -3.661 -23.701 1.00 85.00 202 SER A CA 1
ATOM 1702 C C . SER A 1 202 ? 20.547 -3.210 -24.318 1.00 85.00 202 SER A C 1
ATOM 1704 O O . SER A 1 202 ? 21.068 -3.870 -25.214 1.00 85.00 202 SER A O 1
ATOM 1706 N N . ILE A 1 203 ? 21.160 -2.144 -23.792 1.00 85.19 203 ILE A N 1
ATOM 1707 C CA . ILE A 1 203 ? 22.472 -1.660 -24.252 1.00 85.19 203 ILE A CA 1
ATOM 1708 C C . ILE A 1 203 ? 23.569 -2.708 -24.014 1.00 85.19 203 ILE A C 1
ATOM 1710 O O . ILE A 1 203 ? 24.429 -2.896 -24.873 1.00 85.19 203 ILE A O 1
ATOM 1714 N N . LYS A 1 204 ? 23.554 -3.402 -22.868 1.00 86.19 204 LYS A N 1
ATOM 1715 C CA . LYS A 1 204 ? 24.532 -4.464 -22.560 1.00 86.19 204 LYS A CA 1
ATOM 1716 C C . LYS A 1 204 ? 24.382 -5.683 -23.469 1.00 86.19 204 LYS A C 1
ATOM 1718 O O . LYS A 1 204 ? 25.382 -6.317 -23.794 1.00 86.19 204 LYS A O 1
ATOM 1723 N N . GLU A 1 205 ? 23.154 -6.010 -23.855 1.00 86.31 205 GLU A N 1
ATOM 1724 C CA . GLU A 1 205 ? 22.826 -7.147 -24.723 1.00 86.31 205 GLU A CA 1
ATOM 1725 C C . GLU A 1 205 ? 22.963 -6.816 -26.220 1.00 86.31 205 GLU A C 1
ATOM 1727 O O . GLU A 1 205 ? 22.949 -7.717 -27.063 1.00 86.31 205 GLU A O 1
ATOM 1732 N N . MET A 1 206 ? 23.144 -5.537 -26.567 1.00 77.38 206 MET A N 1
ATOM 1733 C CA . MET A 1 206 ? 23.333 -5.091 -27.942 1.00 77.38 206 MET A CA 1
ATOM 1734 C C . MET A 1 206 ? 24.610 -5.710 -28.531 1.00 77.38 206 MET A C 1
ATOM 1736 O O . MET A 1 206 ? 25.727 -5.455 -28.071 1.00 77.38 206 MET A O 1
ATOM 1740 N N . ARG A 1 207 ? 24.458 -6.530 -29.580 1.00 70.06 207 ARG A N 1
ATOM 1741 C CA . ARG A 1 207 ? 25.601 -7.085 -30.317 1.00 70.06 207 ARG A CA 1
ATOM 1742 C C . ARG A 1 207 ? 26.421 -5.941 -30.906 1.00 70.06 207 ARG A C 1
ATOM 1744 O O . ARG A 1 207 ? 25.910 -5.144 -31.690 1.00 70.06 207 ARG A O 1
ATOM 1751 N N . LYS A 1 208 ? 27.710 -5.897 -30.567 1.00 65.44 208 LYS A N 1
ATOM 1752 C CA . LYS A 1 208 ? 28.671 -5.013 -31.230 1.00 65.44 208 LYS A CA 1
ATOM 1753 C C . LYS A 1 208 ? 28.831 -5.475 -32.674 1.00 65.44 208 LYS A C 1
ATOM 1755 O O . LYS A 1 208 ? 29.427 -6.518 -32.924 1.00 65.44 208 LYS A O 1
ATOM 1760 N N . VAL A 1 209 ? 28.280 -4.711 -33.607 1.00 63.53 209 VAL A N 1
ATOM 1761 C CA . VAL A 1 209 ? 28.558 -4.878 -35.033 1.00 63.53 209 VAL A CA 1
ATOM 1762 C C . VAL A 1 209 ? 29.825 -4.088 -35.334 1.00 63.53 209 VAL A C 1
ATOM 1764 O O . VAL A 1 209 ? 29.893 -2.894 -35.040 1.00 63.53 209 VAL A O 1
ATOM 1767 N N . GLU A 1 210 ? 30.845 -4.743 -35.888 1.00 61.28 210 GLU A N 1
ATOM 1768 C CA . GLU A 1 210 ? 31.979 -4.023 -36.464 1.00 61.28 210 GLU A CA 1
ATOM 1769 C C . GLU A 1 210 ? 31.477 -3.237 -37.674 1.00 61.28 210 GLU A C 1
ATOM 1771 O O . GLU A 1 210 ? 31.119 -3.800 -38.710 1.00 61.28 210 GLU A O 1
ATOM 1776 N N . ALA A 1 211 ? 31.391 -1.918 -37.518 1.00 57.91 211 ALA A N 1
ATOM 1777 C CA . ALA A 1 211 ? 30.952 -1.042 -38.584 1.00 57.91 211 ALA A CA 1
ATOM 1778 C C . ALA A 1 211 ? 32.034 -0.981 -39.671 1.00 57.91 211 ALA A C 1
ATOM 1780 O O . ALA A 1 211 ? 33.069 -0.333 -39.510 1.00 57.91 211 ALA A O 1
ATOM 1781 N N . THR A 1 212 ? 31.786 -1.642 -40.799 1.00 56.38 212 THR A N 1
ATOM 1782 C CA . THR A 1 212 ? 32.562 -1.442 -42.023 1.00 56.38 212 THR A CA 1
ATOM 1783 C C . THR A 1 212 ? 31.952 -0.272 -42.783 1.00 56.38 212 THR A C 1
ATOM 1785 O O . THR A 1 212 ? 31.029 -0.410 -43.580 1.00 56.38 212 THR A O 1
ATOM 1788 N N . PHE A 1 213 ? 32.432 0.935 -42.497 1.00 56.22 213 PHE A N 1
ATOM 1789 C CA . PHE A 1 213 ? 32.015 2.102 -43.265 1.00 56.22 213 PHE A CA 1
ATOM 1790 C C . PHE A 1 213 ? 32.644 2.038 -44.660 1.00 56.22 213 PHE A C 1
ATOM 1792 O O . PHE A 1 213 ? 33.868 2.077 -44.798 1.00 56.22 213 PHE A O 1
ATOM 1799 N N . LYS A 1 214 ? 31.816 1.982 -45.711 1.00 57.56 214 LYS A N 1
ATOM 1800 C CA . LYS A 1 214 ? 32.270 2.343 -47.060 1.00 57.56 214 LYS A CA 1
ATOM 1801 C C . LYS A 1 214 ? 32.606 3.837 -47.033 1.00 57.56 214 LYS A C 1
ATOM 1803 O O . LYS A 1 214 ? 31.716 4.666 -46.868 1.00 57.56 214 LYS A O 1
ATOM 1808 N N . ILE A 1 215 ? 33.887 4.183 -47.153 1.00 56.12 215 ILE A N 1
ATOM 1809 C CA . ILE A 1 215 ? 34.315 5.576 -47.318 1.00 56.12 215 ILE A CA 1
ATOM 1810 C C . ILE A 1 215 ? 33.827 6.030 -48.695 1.00 56.12 215 ILE A C 1
ATOM 1812 O O . ILE A 1 215 ? 34.254 5.484 -49.711 1.00 56.12 215 ILE A O 1
ATOM 1816 N N . PHE A 1 216 ? 32.929 7.012 -48.733 1.00 56.94 216 PHE A N 1
ATOM 1817 C CA . PHE A 1 216 ? 32.470 7.605 -49.985 1.00 56.94 216 PHE A CA 1
ATOM 1818 C C . PHE A 1 216 ? 33.197 8.918 -50.276 1.00 56.94 216 PHE A C 1
ATOM 1820 O O . PHE A 1 216 ? 33.286 9.811 -49.433 1.00 56.94 216 PHE A O 1
ATOM 1827 N N . HIS A 1 217 ? 33.683 9.035 -51.511 1.00 51.97 217 HIS A N 1
ATOM 1828 C CA . HIS A 1 217 ? 34.263 10.246 -52.076 1.00 51.97 217 HIS A CA 1
ATOM 1829 C C . HIS A 1 217 ? 33.312 10.785 -53.153 1.00 51.97 217 HIS A C 1
ATOM 1831 O O . HIS A 1 217 ? 33.230 10.209 -54.234 1.00 51.97 217 HIS A O 1
ATOM 1837 N N . GLY A 1 218 ? 32.591 11.876 -52.876 1.00 59.19 218 GLY A N 1
ATOM 1838 C CA . GLY A 1 218 ? 31.896 12.638 -53.921 1.00 59.19 218 GLY A CA 1
ATOM 1839 C C . GLY A 1 218 ? 30.579 13.292 -53.502 1.00 59.19 218 GLY A C 1
ATOM 1840 O O . GLY A 1 218 ? 29.745 12.686 -52.833 1.00 59.19 218 GLY A O 1
ATOM 1841 N N . LEU A 1 219 ? 30.388 14.535 -53.949 1.00 58.06 219 LEU A N 1
ATOM 1842 C CA . LEU A 1 219 ? 29.098 15.227 -53.963 1.00 58.06 219 LEU A CA 1
ATOM 1843 C C . LEU A 1 219 ? 28.320 14.780 -55.213 1.00 58.06 219 LEU A C 1
ATOM 1845 O O . LEU A 1 219 ? 28.899 14.697 -56.293 1.00 58.06 219 LEU A O 1
ATOM 1849 N N . GLY A 1 220 ? 27.023 14.506 -55.082 1.00 63.12 220 GLY A N 1
ATOM 1850 C CA . GLY A 1 220 ? 26.153 14.140 -56.203 1.00 63.12 220 GLY A CA 1
ATOM 1851 C C . GLY A 1 220 ? 24.686 14.366 -55.848 1.00 63.12 220 GLY A C 1
ATOM 1852 O O . GLY A 1 220 ? 24.291 14.091 -54.718 1.00 63.12 220 GLY A O 1
ATOM 1853 N N . GLU A 1 221 ? 23.907 14.907 -56.788 1.00 65.00 221 GLU A N 1
ATOM 1854 C CA . GLU A 1 221 ? 22.485 15.255 -56.594 1.00 65.00 221 GLU A CA 1
ATOM 1855 C C . GLU A 1 221 ? 21.524 14.134 -57.041 1.00 65.00 221 GLU A C 1
ATOM 1857 O O . GLU A 1 221 ? 20.324 14.197 -56.765 1.00 65.00 221 GLU A O 1
ATOM 1862 N N . GLU A 1 222 ? 22.039 13.088 -57.694 1.00 77.44 222 GLU A N 1
ATOM 1863 C CA . GLU A 1 222 ? 21.225 11.986 -58.208 1.00 77.44 222 GLU A CA 1
ATOM 1864 C C . GLU A 1 222 ? 20.675 11.083 -57.083 1.00 77.44 222 GLU A C 1
ATOM 1866 O O . GLU A 1 222 ? 21.377 10.817 -56.096 1.00 77.44 222 GLU A O 1
ATOM 1871 N N . PRO A 1 223 ? 19.422 10.597 -57.207 1.00 78.81 223 PRO A N 1
ATOM 1872 C CA . PRO A 1 223 ? 18.858 9.619 -56.283 1.00 78.81 223 PRO A CA 1
ATOM 1873 C C . PRO A 1 223 ? 19.706 8.338 -56.226 1.00 78.81 223 PRO A C 1
ATOM 1875 O O . PRO A 1 223 ? 20.224 7.902 -57.257 1.00 78.81 223 PRO A O 1
ATOM 1878 N N . PRO A 1 224 ? 19.859 7.715 -55.045 1.00 85.12 224 PRO A N 1
ATOM 1879 C CA . PRO A 1 224 ? 20.451 6.386 -54.958 1.00 85.12 224 PRO A CA 1
ATOM 1880 C C . PRO A 1 224 ? 19.608 5.363 -55.731 1.00 85.12 224 PRO A C 1
ATOM 1882 O O . PRO A 1 224 ? 18.385 5.462 -55.772 1.00 85.12 224 PRO A O 1
ATOM 1885 N N . GLN A 1 225 ? 20.271 4.370 -56.321 1.00 87.44 225 GLN A N 1
ATOM 1886 C CA . GLN A 1 225 ? 19.611 3.199 -56.897 1.00 87.44 225 GLN A CA 1
ATOM 1887 C C . GLN A 1 225 ? 19.696 2.044 -55.900 1.00 87.44 225 GLN A C 1
ATOM 1889 O O . GLN A 1 225 ? 20.790 1.718 -55.429 1.00 87.44 225 GLN A O 1
ATOM 1894 N N . PHE A 1 226 ? 18.551 1.443 -55.593 1.00 90.88 226 PHE A N 1
ATOM 1895 C CA . PHE A 1 226 ? 18.439 0.293 -54.698 1.00 90.88 226 PHE A CA 1
ATOM 1896 C C . PHE A 1 226 ? 18.225 -0.989 -55.497 1.00 90.88 226 PHE A C 1
ATOM 1898 O O . PHE A 1 226 ? 17.658 -0.964 -56.590 1.00 90.88 226 PHE A O 1
ATOM 1905 N N . GLN A 1 227 ? 18.689 -2.113 -54.955 1.00 93.25 227 GLN A N 1
ATOM 1906 C CA . GLN A 1 227 ? 18.367 -3.434 -55.491 1.00 93.25 227 GLN A CA 1
ATOM 1907 C C . GLN A 1 227 ? 16.903 -3.794 -55.215 1.00 93.25 227 GLN A C 1
ATOM 1909 O O . GLN A 1 227 ? 16.282 -4.470 -56.033 1.00 93.25 227 GLN A O 1
ATOM 1914 N N . HIS A 1 228 ? 16.367 -3.311 -54.092 1.00 94.94 228 HIS A N 1
ATOM 1915 C CA . HIS A 1 228 ? 15.010 -3.567 -53.620 1.00 94.94 228 HIS A CA 1
ATOM 1916 C C . HIS A 1 228 ? 14.211 -2.257 -53.532 1.00 94.94 228 HIS A C 1
ATOM 1918 O O . HIS A 1 228 ? 14.572 -1.382 -52.735 1.00 94.94 228 HIS A O 1
ATOM 1924 N N . PRO A 1 229 ? 13.143 -2.077 -54.334 1.00 92.38 229 PRO A N 1
ATOM 1925 C CA . PRO A 1 229 ? 12.334 -0.852 -54.325 1.00 92.38 229 PRO A CA 1
ATOM 1926 C C . PRO A 1 229 ? 11.638 -0.599 -52.980 1.00 92.38 229 PRO A C 1
ATOM 1928 O O . PRO A 1 229 ? 11.348 0.546 -52.641 1.00 92.38 229 PRO A O 1
ATOM 1931 N N . GLU A 1 230 ? 11.427 -1.637 -52.172 1.00 93.81 230 GLU A N 1
ATOM 1932 C CA . GLU A 1 230 ? 10.877 -1.551 -50.817 1.00 93.81 230 GLU A CA 1
ATOM 1933 C C . GLU A 1 230 ? 11.713 -0.627 -49.910 1.00 93.81 230 GLU A C 1
ATOM 1935 O O . GLU A 1 230 ? 11.190 -0.048 -48.962 1.00 93.81 230 GLU A O 1
ATOM 1940 N N . ILE A 1 231 ? 13.003 -0.423 -50.208 1.00 93.56 231 ILE A N 1
ATOM 1941 C CA . ILE A 1 231 ? 13.900 0.453 -49.436 1.00 93.56 231 ILE A CA 1
ATOM 1942 C C . ILE A 1 231 ? 13.587 1.941 -49.642 1.00 93.56 231 ILE A C 1
ATOM 1944 O O . ILE A 1 231 ? 13.868 2.760 -48.760 1.00 93.56 231 ILE A O 1
ATOM 1948 N N . GLU A 1 232 ? 12.937 2.313 -50.748 1.00 90.56 232 GLU A N 1
ATOM 1949 C CA . GLU A 1 232 ? 12.527 3.700 -51.006 1.00 90.56 232 GLU A CA 1
ATOM 1950 C C . GLU A 1 232 ? 11.563 4.230 -49.935 1.00 90.56 232 GLU A C 1
ATOM 1952 O O . GLU A 1 232 ? 11.508 5.437 -49.679 1.00 90.56 232 GLU A O 1
ATOM 1957 N N . VAL A 1 233 ? 10.856 3.333 -49.239 1.00 91.38 233 VAL A N 1
ATOM 1958 C CA . VAL A 1 233 ? 9.937 3.674 -48.148 1.00 91.38 233 VAL A CA 1
ATOM 1959 C C . VAL A 1 233 ? 10.617 4.478 -47.032 1.00 91.38 233 VAL A C 1
ATOM 1961 O O . VAL A 1 233 ? 9.985 5.350 -46.427 1.00 91.38 233 VAL A O 1
ATOM 1964 N N . LEU A 1 234 ? 11.925 4.272 -46.822 1.00 89.25 234 LEU A N 1
ATOM 1965 C CA . LEU A 1 234 ? 12.728 4.985 -45.822 1.00 89.25 234 LEU A CA 1
ATOM 1966 C C . LEU A 1 234 ? 12.851 6.486 -46.123 1.00 89.25 234 LEU A C 1
ATOM 1968 O O . LEU A 1 234 ? 13.022 7.290 -45.209 1.00 89.25 234 LEU A O 1
ATOM 1972 N N . TYR A 1 235 ? 12.716 6.880 -47.391 1.00 86.00 235 TYR A N 1
ATOM 1973 C CA . TYR A 1 235 ? 12.713 8.283 -47.816 1.00 86.00 235 TYR A CA 1
ATOM 1974 C C . TYR A 1 235 ? 11.317 8.906 -47.789 1.00 86.00 235 TYR A C 1
ATOM 1976 O O . TYR A 1 235 ? 11.190 10.130 -47.813 1.00 86.00 235 TYR A O 1
ATOM 1984 N N . LYS A 1 236 ? 10.270 8.077 -47.746 1.00 86.75 236 LYS A N 1
ATOM 1985 C CA . LYS A 1 236 ? 8.874 8.513 -47.822 1.00 86.75 236 LYS A CA 1
ATOM 1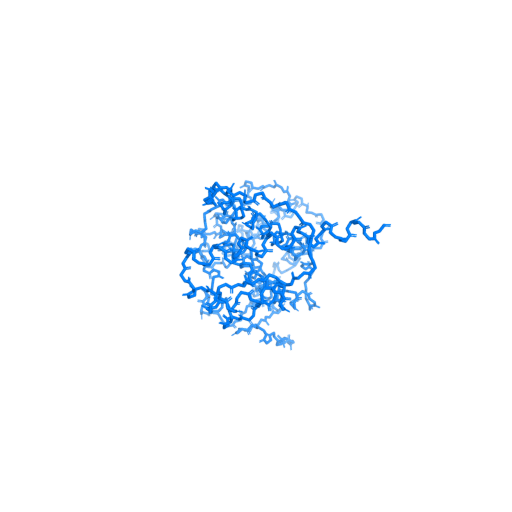986 C C . LYS A 1 236 ? 8.245 8.727 -46.448 1.00 86.75 236 LYS A C 1
ATOM 1988 O O . LYS A 1 236 ? 7.506 9.692 -46.276 1.00 86.75 236 LYS A O 1
ATOM 1993 N N . TYR A 1 237 ? 8.530 7.847 -45.489 1.00 83.06 237 TYR A N 1
ATOM 1994 C CA . TYR A 1 237 ? 7.814 7.810 -44.206 1.00 83.06 237 TYR A CA 1
ATOM 1995 C C . TYR A 1 237 ? 8.644 8.239 -42.992 1.00 83.06 237 TYR A C 1
ATOM 1997 O O . TYR A 1 237 ? 8.097 8.350 -41.898 1.00 83.06 237 TYR A O 1
ATOM 2005 N N . ALA A 1 238 ? 9.940 8.518 -43.163 1.00 73.50 238 ALA A N 1
ATOM 2006 C CA . ALA A 1 238 ? 10.848 8.850 -42.064 1.00 73.50 238 ALA A CA 1
ATOM 2007 C C . ALA A 1 238 ? 10.753 7.830 -40.906 1.00 73.50 238 ALA A C 1
ATOM 2009 O O . ALA A 1 238 ? 11.227 6.707 -41.057 1.00 73.50 238 ALA A O 1
ATOM 2010 N N . PHE A 1 239 ? 10.155 8.202 -39.767 1.00 72.19 239 PHE A N 1
ATOM 2011 C CA . PHE A 1 239 ? 10.013 7.332 -38.591 1.00 72.19 239 PHE A CA 1
ATOM 2012 C C . PHE A 1 239 ? 8.681 6.562 -38.529 1.00 72.19 239 PHE A C 1
ATOM 2014 O O . PHE A 1 239 ? 8.585 5.605 -37.765 1.00 72.19 239 PHE A O 1
ATOM 2021 N N . ASP A 1 240 ? 7.683 6.923 -39.342 1.00 85.69 240 ASP A N 1
ATOM 2022 C CA . ASP A 1 240 ? 6.310 6.400 -39.263 1.00 85.69 240 ASP A CA 1
ATOM 2023 C C . ASP A 1 240 ? 6.015 5.401 -40.396 1.00 85.69 240 ASP A C 1
ATOM 2025 O O . ASP A 1 240 ? 5.067 5.553 -41.171 1.00 85.69 240 ASP A O 1
ATOM 2029 N N . ILE A 1 241 ? 6.869 4.384 -40.537 1.00 88.88 241 ILE A N 1
ATOM 2030 C CA . ILE A 1 241 ? 6.738 3.365 -41.589 1.00 88.88 241 ILE A CA 1
ATOM 2031 C C . ILE A 1 241 ? 5.543 2.441 -41.271 1.00 88.88 241 ILE A C 1
ATOM 2033 O O . ILE A 1 241 ? 5.512 1.850 -40.187 1.00 88.88 241 ILE A O 1
ATOM 2037 N N . PRO A 1 242 ? 4.568 2.269 -42.190 1.00 93.44 242 PRO A N 1
ATOM 2038 C CA . PRO A 1 242 ? 3.450 1.347 -41.997 1.00 93.44 242 PRO A CA 1
ATOM 2039 C C . PRO A 1 242 ? 3.906 -0.096 -41.750 1.00 93.44 242 PRO A C 1
ATOM 2041 O O . PRO A 1 242 ? 4.901 -0.555 -42.309 1.00 93.44 242 PRO A O 1
ATOM 2044 N N . HIS A 1 243 ? 3.145 -0.847 -40.948 1.00 89.06 243 HIS A N 1
ATOM 2045 C CA . HIS A 1 243 ? 3.517 -2.216 -40.571 1.00 89.06 243 HIS A CA 1
ATOM 2046 C C . HIS A 1 243 ? 3.713 -3.146 -41.780 1.00 89.06 243 HIS A C 1
ATOM 2048 O O . HIS A 1 243 ? 4.642 -3.948 -41.794 1.00 89.06 243 HIS A O 1
ATOM 2054 N N . GLU A 1 244 ? 2.872 -3.014 -42.806 1.00 91.88 244 GLU A N 1
ATOM 2055 C CA . GLU A 1 244 ? 2.953 -3.805 -44.041 1.00 91.88 244 GLU A CA 1
ATOM 2056 C C . GLU A 1 244 ? 4.256 -3.571 -44.821 1.00 91.88 244 GLU A C 1
ATOM 2058 O O . GLU A 1 244 ? 4.887 -4.523 -45.275 1.00 91.88 244 GLU A O 1
ATOM 2063 N N . GLU A 1 245 ? 4.716 -2.323 -44.882 1.00 92.00 245 GLU A N 1
ATOM 2064 C CA . GLU A 1 245 ? 5.980 -1.950 -45.519 1.00 92.00 245 GLU A CA 1
ATOM 2065 C C . GLU A 1 245 ? 7.181 -2.468 -44.715 1.00 92.00 245 GLU A C 1
ATOM 2067 O O . GLU A 1 245 ? 8.198 -2.890 -45.266 1.00 92.00 245 GLU A O 1
ATOM 2072 N N . TRP A 1 246 ? 7.053 -2.502 -43.384 1.00 90.25 246 TRP A N 1
ATOM 2073 C CA . TRP A 1 246 ? 8.090 -3.054 -42.517 1.00 90.25 246 TRP A CA 1
ATOM 2074 C C . TRP A 1 246 ? 8.264 -4.562 -42.708 1.00 90.25 246 TRP A C 1
ATOM 2076 O O . TRP A 1 246 ? 9.392 -5.055 -42.766 1.00 90.25 246 TRP A O 1
ATOM 2086 N N . LEU A 1 247 ? 7.156 -5.291 -42.872 1.00 92.62 247 LEU A N 1
ATOM 2087 C CA . LEU A 1 247 ? 7.185 -6.715 -43.208 1.00 92.62 247 LEU A CA 1
ATOM 2088 C C . LEU A 1 247 ? 7.849 -6.963 -44.570 1.00 92.62 247 LEU A C 1
ATOM 2090 O O . LEU A 1 247 ? 8.599 -7.930 -44.709 1.00 92.62 247 LEU A O 1
ATOM 2094 N N . ALA A 1 248 ? 7.625 -6.082 -45.551 1.00 93.06 248 ALA A N 1
ATOM 2095 C CA . ALA A 1 248 ? 8.255 -6.176 -46.865 1.00 93.06 248 ALA A CA 1
ATOM 2096 C C . ALA A 1 248 ? 9.785 -6.014 -46.781 1.00 93.06 248 ALA A C 1
ATOM 2098 O O . ALA A 1 248 ? 10.514 -6.841 -47.326 1.00 93.06 248 ALA A O 1
ATOM 2099 N N . ILE A 1 249 ? 10.285 -5.041 -46.007 1.00 92.94 249 ILE A N 1
ATOM 2100 C CA . ILE A 1 249 ? 11.732 -4.881 -45.756 1.00 92.94 249 ILE A CA 1
ATOM 2101 C C . ILE A 1 249 ? 12.319 -6.122 -45.071 1.00 92.94 249 ILE A C 1
ATOM 2103 O O . ILE A 1 249 ? 13.405 -6.581 -45.429 1.00 92.94 249 ILE A O 1
ATOM 2107 N N . GLN A 1 250 ? 11.613 -6.684 -44.088 1.00 92.06 250 GLN A N 1
ATOM 2108 C CA . GLN A 1 250 ? 12.074 -7.864 -43.350 1.00 92.06 250 GLN A CA 1
ATOM 2109 C C . GLN A 1 250 ? 12.160 -9.130 -44.212 1.00 92.06 250 GLN A C 1
ATOM 2111 O O . GLN A 1 250 ? 12.907 -10.047 -43.868 1.00 92.06 250 GLN A O 1
ATOM 2116 N N . ALA A 1 251 ? 11.419 -9.187 -45.320 1.00 94.75 251 ALA A N 1
ATOM 2117 C CA . ALA A 1 251 ? 11.451 -10.307 -46.253 1.00 94.75 251 ALA A CA 1
ATOM 2118 C C . ALA A 1 251 ? 12.668 -10.281 -47.201 1.00 94.75 251 ALA A C 1
ATOM 2120 O O . ALA A 1 251 ? 12.953 -11.290 -47.852 1.00 94.75 251 ALA A O 1
ATOM 2121 N N . ILE A 1 252 ? 13.398 -9.162 -47.283 1.00 94.81 252 ILE A N 1
ATOM 2122 C CA . ILE A 1 252 ? 14.546 -9.005 -48.185 1.00 94.81 252 ILE A CA 1
ATOM 2123 C C . ILE A 1 252 ? 15.723 -9.883 -47.720 1.00 94.81 252 ILE A C 1
ATOM 2125 O O . ILE A 1 252 ? 16.051 -9.902 -46.528 1.00 94.81 252 ILE A O 1
ATOM 2129 N N . PRO A 1 253 ? 16.436 -10.573 -48.638 1.00 95.81 253 PRO A N 1
ATOM 2130 C CA . PRO A 1 253 ? 17.638 -11.322 -48.287 1.00 95.81 253 PRO A CA 1
ATOM 2131 C C . PRO A 1 253 ? 18.687 -10.442 -47.597 1.00 95.81 253 PRO A C 1
ATOM 2133 O O . PRO A 1 253 ? 19.038 -9.363 -48.079 1.00 95.81 253 PRO A O 1
ATOM 2136 N N . HIS A 1 254 ? 19.227 -10.940 -46.484 1.00 88.38 254 HIS A N 1
ATOM 2137 C CA . HIS A 1 254 ? 20.097 -10.187 -45.575 1.00 88.38 254 HIS A CA 1
ATOM 2138 C C . HIS A 1 254 ? 21.269 -9.469 -46.270 1.00 88.38 254 HIS A C 1
ATOM 2140 O O . HIS A 1 254 ? 21.541 -8.309 -45.979 1.00 88.38 254 HIS A O 1
ATOM 2146 N N . GLU A 1 255 ? 21.961 -10.132 -47.199 1.00 89.81 255 GLU A N 1
ATOM 2147 C CA . GLU A 1 255 ? 23.132 -9.558 -47.876 1.00 89.81 255 GLU A CA 1
ATOM 2148 C C . GLU A 1 255 ? 22.767 -8.366 -48.776 1.00 89.81 255 GLU A C 1
ATOM 2150 O O . GLU A 1 255 ? 23.404 -7.313 -48.710 1.00 89.81 255 GLU A O 1
ATOM 2155 N N . SER A 1 256 ? 21.705 -8.494 -49.573 1.00 91.06 256 SER A N 1
ATOM 2156 C CA . SER A 1 256 ? 21.243 -7.414 -50.447 1.00 91.06 256 SER A CA 1
ATOM 2157 C C . SER A 1 256 ? 20.565 -6.284 -49.671 1.00 91.06 256 SER A C 1
ATOM 2159 O O . SER A 1 256 ? 20.764 -5.118 -50.007 1.00 91.06 256 SER A O 1
ATOM 2161 N N . LEU A 1 257 ? 19.859 -6.611 -48.579 1.00 92.81 257 LEU A N 1
ATOM 2162 C CA . LEU A 1 257 ? 19.307 -5.621 -47.655 1.00 92.81 257 LEU A CA 1
ATOM 2163 C C . LEU A 1 257 ? 20.420 -4.761 -47.045 1.00 92.81 257 LEU A C 1
ATOM 2165 O O . LEU A 1 257 ? 20.334 -3.535 -47.043 1.00 92.81 257 LEU A O 1
ATOM 2169 N N . LEU A 1 258 ? 21.498 -5.390 -46.565 1.00 88.06 258 LEU A N 1
ATOM 2170 C CA . LEU A 1 258 ? 22.649 -4.670 -46.019 1.00 88.06 258 LEU A CA 1
ATOM 2171 C C . LEU A 1 258 ? 23.294 -3.742 -47.050 1.00 88.06 258 LEU A C 1
ATOM 2173 O O . LEU A 1 258 ? 23.707 -2.634 -46.694 1.00 88.06 258 LEU A O 1
ATOM 2177 N N . ASN A 1 259 ? 23.387 -4.162 -48.314 1.00 86.81 259 ASN A N 1
ATOM 2178 C CA . ASN A 1 259 ? 23.937 -3.308 -49.358 1.00 86.81 259 ASN A CA 1
ATOM 2179 C C . ASN A 1 259 ? 23.055 -2.077 -49.614 1.00 86.81 259 ASN A C 1
ATOM 2181 O O . ASN A 1 259 ? 23.587 -0.969 -49.679 1.00 86.81 259 ASN A O 1
ATOM 2185 N N . ASP A 1 260 ? 21.737 -2.248 -49.702 1.00 91.62 260 ASP A N 1
ATOM 2186 C CA . ASP A 1 260 ? 20.823 -1.128 -49.930 1.00 91.62 260 ASP A CA 1
ATOM 2187 C C . ASP A 1 260 ? 20.772 -0.175 -48.733 1.00 91.62 260 ASP A C 1
ATOM 2189 O O . ASP A 1 260 ? 20.921 1.032 -48.914 1.00 91.62 260 ASP A O 1
ATOM 2193 N N . LEU A 1 261 ? 20.699 -0.685 -47.499 1.00 89.94 261 LEU A N 1
ATOM 2194 C CA . LEU A 1 261 ? 20.787 0.143 -46.288 1.00 89.94 261 LEU A CA 1
ATOM 2195 C C . LEU A 1 261 ? 22.123 0.899 -46.195 1.00 89.94 261 LEU A C 1
ATOM 2197 O O . LEU A 1 261 ? 22.159 2.059 -45.781 1.00 89.94 261 LEU A O 1
ATOM 2201 N N . SER A 1 262 ? 23.227 0.283 -46.630 1.00 86.56 262 SER A N 1
ATOM 2202 C CA . SER A 1 262 ? 24.521 0.972 -46.733 1.00 86.56 262 SER A CA 1
ATOM 2203 C C . SER A 1 262 ? 24.479 2.109 -47.757 1.00 86.56 262 SER A C 1
ATOM 2205 O O . SER A 1 262 ? 25.060 3.169 -47.520 1.00 86.56 262 SER A O 1
ATOM 2207 N N . THR A 1 263 ? 23.769 1.920 -48.872 1.00 87.31 263 THR A N 1
ATOM 2208 C CA . THR A 1 263 ? 23.523 2.970 -49.869 1.00 87.31 263 THR A CA 1
ATOM 2209 C C . THR A 1 263 ? 22.683 4.111 -49.289 1.00 87.31 263 THR A C 1
ATOM 2211 O O . THR A 1 263 ? 23.026 5.272 -49.514 1.00 87.31 263 THR A O 1
ATOM 2214 N N . VAL A 1 264 ? 21.650 3.815 -48.488 1.00 88.00 264 VAL A N 1
ATOM 2215 C CA . VAL A 1 264 ? 20.833 4.837 -47.800 1.00 88.00 264 VAL A CA 1
ATOM 2216 C C . VAL A 1 264 ? 21.696 5.708 -46.887 1.00 88.00 264 VAL A C 1
ATOM 2218 O O . VAL A 1 264 ? 21.639 6.938 -46.939 1.00 88.00 264 VAL A O 1
ATOM 2221 N N . LEU A 1 265 ? 22.545 5.082 -46.066 1.00 84.38 265 LEU A N 1
ATOM 2222 C CA . LEU A 1 265 ? 23.443 5.802 -45.161 1.00 84.38 265 LEU A CA 1
ATOM 2223 C C . LEU A 1 265 ? 24.458 6.664 -45.924 1.00 84.38 265 LEU A C 1
ATOM 2225 O O . LEU A 1 265 ? 24.693 7.815 -45.549 1.00 84.38 265 LEU A O 1
ATOM 2229 N N . ALA A 1 266 ? 25.028 6.133 -47.009 1.00 80.06 266 ALA A N 1
ATOM 2230 C CA . ALA A 1 266 ? 25.958 6.868 -47.862 1.00 80.06 266 ALA A CA 1
ATOM 2231 C C . ALA A 1 266 ? 25.296 8.082 -48.534 1.00 80.06 266 ALA A C 1
ATOM 2233 O O . ALA A 1 266 ? 25.875 9.170 -48.564 1.00 80.06 266 ALA A O 1
ATOM 2234 N N . ASP A 1 267 ? 24.069 7.924 -49.035 1.00 83.50 267 ASP A N 1
ATOM 2235 C CA . ASP A 1 267 ? 23.307 9.016 -49.636 1.00 83.50 267 ASP A CA 1
ATOM 2236 C C . ASP A 1 267 ? 22.945 10.099 -48.607 1.00 83.50 267 ASP A C 1
ATOM 2238 O O . ASP A 1 267 ? 23.113 11.288 -48.888 1.00 83.50 267 ASP A O 1
ATOM 2242 N N . SER A 1 268 ? 22.548 9.706 -47.392 1.00 79.31 268 SER A N 1
ATOM 2243 C CA . SER A 1 268 ? 22.278 10.638 -46.289 1.00 79.31 268 SER A CA 1
ATOM 2244 C C . SER A 1 268 ? 23.510 11.490 -45.949 1.00 79.31 268 SER A C 1
ATOM 2246 O O . SER A 1 268 ? 23.420 12.719 -45.865 1.00 79.31 268 SER A O 1
ATOM 2248 N N . GLN A 1 269 ? 24.696 10.874 -45.866 1.00 75.75 269 GLN A N 1
ATOM 2249 C CA . GLN A 1 269 ? 25.957 11.596 -45.645 1.00 75.75 269 GLN A CA 1
ATOM 2250 C C . GLN A 1 269 ? 26.298 12.547 -46.801 1.00 75.75 269 GLN A C 1
ATOM 2252 O O . GLN A 1 269 ? 26.672 13.702 -46.571 1.00 75.75 269 GLN A O 1
ATOM 2257 N N . ARG A 1 270 ? 26.139 12.086 -48.047 1.00 76.38 270 ARG A N 1
ATOM 2258 C CA . ARG A 1 270 ? 26.384 12.884 -49.258 1.00 76.38 270 ARG A CA 1
ATOM 2259 C C . ARG A 1 270 ? 25.492 14.124 -49.310 1.00 76.38 270 ARG A C 1
ATOM 2261 O O . ARG A 1 270 ? 25.985 15.226 -49.556 1.00 76.38 270 ARG A O 1
ATOM 2268 N N . ARG A 1 271 ? 24.191 13.968 -49.049 1.00 73.69 271 ARG A N 1
ATOM 2269 C CA . ARG A 1 271 ? 23.228 15.080 -49.046 1.00 73.69 271 ARG A CA 1
ATOM 2270 C C . ARG A 1 271 ? 23.475 16.038 -47.887 1.00 73.69 271 ARG A C 1
ATOM 2272 O O . ARG A 1 271 ? 23.424 17.247 -48.093 1.00 73.69 271 ARG A O 1
ATOM 2279 N N . PHE A 1 272 ? 23.832 15.536 -46.705 1.00 70.88 272 PHE A N 1
ATOM 2280 C CA . PHE A 1 272 ? 24.215 16.389 -45.578 1.00 70.88 272 PHE A CA 1
ATOM 2281 C C . PHE A 1 272 ? 25.398 17.314 -45.925 1.00 70.88 272 PHE A C 1
ATOM 2283 O O . PHE A 1 272 ? 25.366 18.505 -45.609 1.00 70.88 272 PHE A O 1
ATOM 2290 N N . ALA A 1 273 ? 26.411 16.803 -46.637 1.00 64.50 273 ALA A N 1
ATOM 2291 C CA . ALA A 1 273 ? 27.537 17.611 -47.106 1.00 64.50 273 ALA A CA 1
ATOM 2292 C C . ALA A 1 273 ? 27.117 18.697 -48.120 1.00 64.50 273 ALA A C 1
ATOM 2294 O O . ALA A 1 273 ? 27.585 19.830 -48.010 1.00 64.50 273 ALA A O 1
ATOM 2295 N N . LEU A 1 274 ? 26.191 18.392 -49.042 1.00 64.44 274 LEU A N 1
ATOM 2296 C CA . LEU A 1 274 ? 25.636 19.363 -50.001 1.00 64.44 274 LEU A CA 1
ATOM 2297 C C . LEU A 1 274 ? 24.918 20.533 -49.311 1.00 64.44 274 LEU A C 1
ATOM 2299 O O . LEU A 1 274 ? 25.102 21.686 -49.708 1.00 64.44 274 LEU A O 1
ATOM 2303 N N . TYR A 1 275 ? 24.131 20.259 -48.266 1.00 63.16 275 TYR A N 1
ATOM 2304 C CA . TYR A 1 275 ? 23.440 21.308 -47.507 1.00 63.16 275 TYR A CA 1
ATOM 2305 C C . TYR A 1 275 ? 24.411 22.234 -46.768 1.00 63.16 275 TYR A C 1
ATOM 2307 O O . TYR A 1 275 ? 24.147 23.427 -46.650 1.00 63.16 275 TYR A O 1
ATOM 2315 N N . LYS A 1 276 ? 25.565 21.718 -46.328 1.00 58.59 276 LYS A N 1
ATOM 2316 C CA . LYS A 1 276 ? 26.592 22.507 -45.634 1.00 58.59 276 LYS A CA 1
ATOM 2317 C C . LYS A 1 276 ? 27.373 23.444 -46.562 1.00 58.59 276 LYS A C 1
ATOM 2319 O O 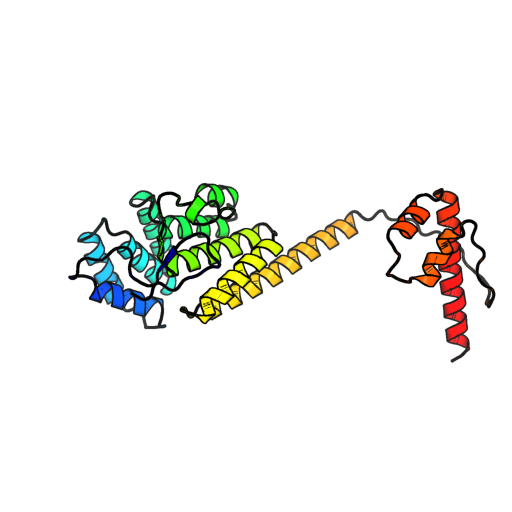. LYS A 1 276 ? 27.895 24.446 -46.097 1.00 58.59 276 LYS A O 1
ATOM 2324 N N . THR A 1 277 ? 27.459 23.119 -47.853 1.00 56.66 277 THR A N 1
ATOM 2325 C CA . THR A 1 277 ? 28.124 23.946 -48.879 1.00 56.66 277 THR A CA 1
ATOM 2326 C C . THR A 1 277 ? 27.218 25.000 -49.529 1.00 56.66 277 THR A C 1
ATOM 2328 O O . THR A 1 277 ? 27.720 25.841 -50.267 1.00 56.66 277 THR A O 1
ATOM 2331 N N . LYS A 1 278 ? 25.896 24.942 -49.301 1.00 56.06 278 LYS A N 1
ATOM 2332 C CA . LYS A 1 278 ? 24.899 25.892 -49.839 1.00 56.06 278 LYS A CA 1
ATOM 2333 C C . LYS A 1 278 ? 24.441 26.950 -48.805 1.00 56.06 278 LYS A C 1
ATOM 2335 O O . LYS A 1 278 ? 23.525 27.711 -49.108 1.00 56.06 278 LYS A O 1
ATOM 2340 N N . LEU A 1 279 ? 25.063 26.989 -47.621 1.00 46.03 279 LEU A N 1
ATOM 2341 C CA . LEU A 1 279 ? 24.928 28.017 -46.573 1.00 46.03 279 LEU A CA 1
ATOM 2342 C C . LEU A 1 279 ? 26.163 28.922 -46.573 1.00 46.03 279 LEU A C 1
ATOM 2344 O O . LEU A 1 279 ? 25.987 30.134 -46.326 1.00 46.03 279 LEU A O 1
#

Secondary structure (DSSP, 8-state):
------TTSSSEEESS-SSPPPHHHHHHHHHHHHHHHS-PPPPHHHHHHHHHHHHH-TT-HHHHHHHHHHHHHTT-HHHHHHHHHHHHHH-TT-HHHHHHHHHHHHHTT-HHHHHHH--TTS-HHHHSTT-SEEEHHHHHHHHHHHHHHHHHTT-HHHHHHHHHHHHHHHHHH---HHHHHHHHHHHHHHHHHHHHHHHHHHHHHS---------------SPPPPSSGGGGHHHHSTT---HHHHHHHHTS-HHHHHHHHHHHHHHHHHHHHHHHH--